Protein AF-A0AAW1PSB0-F1 (afdb_monomer)

Structure (mmCIF, N/CA/C/O backbone):
data_AF-A0AAW1PSB0-F1
#
_entry.id   AF-A0AAW1PSB0-F1
#
loop_
_atom_site.group_PDB
_atom_site.id
_atom_site.type_symbol
_atom_site.label_atom_id
_atom_site.label_alt_id
_atom_site.label_comp_id
_atom_site.label_asym_id
_atom_site.label_entity_id
_atom_site.label_seq_id
_atom_site.pdbx_PDB_ins_code
_atom_site.Cartn_x
_atom_site.Cartn_y
_atom_site.Cartn_z
_atom_site.occupancy
_atom_site.B_iso_or_equiv
_atom_site.auth_seq_id
_atom_site.auth_comp_id
_atom_site.auth_asym_id
_atom_site.auth_atom_id
_atom_site.pdbx_PDB_model_num
ATOM 1 N N . MET A 1 1 ? -11.633 9.761 7.626 1.00 36.78 1 MET A N 1
ATOM 2 C CA . MET A 1 1 ? -11.191 8.821 6.577 1.00 36.78 1 MET A CA 1
ATOM 3 C C . MET A 1 1 ? -10.180 9.591 5.761 1.00 36.78 1 MET A C 1
ATOM 5 O O . MET A 1 1 ? -10.468 10.756 5.514 1.00 36.78 1 MET A O 1
ATOM 9 N N . LEU A 1 2 ? -9.014 9.018 5.450 1.00 40.34 2 LEU A N 1
ATOM 10 C CA . LEU A 1 2 ? -8.140 9.557 4.403 1.00 40.34 2 LEU A CA 1
ATOM 11 C C . LEU A 1 2 ? -9.013 9.600 3.154 1.00 40.34 2 LEU A C 1
ATOM 13 O O . LEU A 1 2 ? -9.332 8.552 2.602 1.00 40.34 2 LEU A O 1
ATOM 17 N N . ARG A 1 3 ? -9.589 10.762 2.869 1.00 34.97 3 ARG A N 1
ATOM 18 C CA . ARG A 1 3 ? -10.409 10.952 1.686 1.00 34.97 3 ARG A CA 1
ATOM 19 C C . ARG A 1 3 ? -9.455 11.470 0.642 1.00 34.97 3 ARG A C 1
ATOM 21 O O . ARG A 1 3 ? -8.682 12.373 0.946 1.00 34.97 3 ARG A O 1
ATOM 28 N N . ALA A 1 4 ? -9.507 10.850 -0.520 1.00 38.78 4 ALA A N 1
ATOM 29 C CA . ALA A 1 4 ? -8.897 11.405 -1.697 1.00 38.78 4 ALA A CA 1
ATOM 30 C C . ALA A 1 4 ? -9.413 12.822 -1.941 1.00 38.78 4 ALA A C 1
ATOM 32 O O . ALA A 1 4 ? -10.556 13.153 -1.586 1.00 38.78 4 ALA A O 1
ATOM 33 N N . ASP A 1 5 ? -8.566 13.648 -2.541 1.00 39.22 5 ASP A N 1
ATOM 34 C CA . ASP A 1 5 ? -9.016 14.908 -3.102 1.00 39.22 5 ASP A CA 1
ATOM 35 C C . ASP A 1 5 ? -10.100 14.674 -4.174 1.00 39.22 5 ASP A C 1
ATOM 37 O O . ASP A 1 5 ? -10.310 13.572 -4.682 1.00 39.22 5 ASP A O 1
ATOM 41 N N . ALA A 1 6 ? -10.835 15.728 -4.52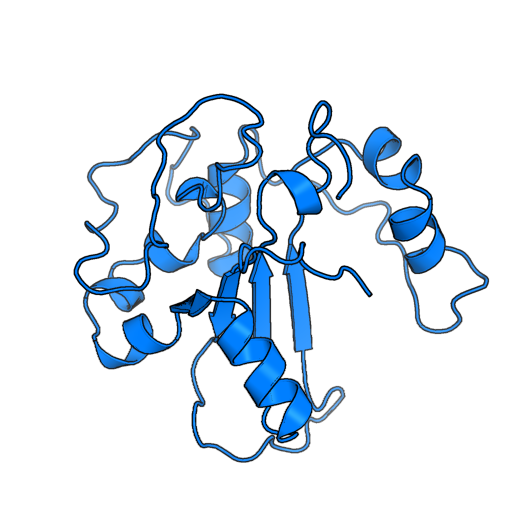5 1.00 35.34 6 ALA A N 1
ATOM 42 C CA . ALA A 1 6 ? -11.924 15.658 -5.502 1.00 35.34 6 ALA A CA 1
ATOM 43 C C . ALA A 1 6 ? -11.468 15.288 -6.935 1.00 35.34 6 ALA A C 1
ATOM 45 O O . ALA A 1 6 ? -12.277 15.356 -7.861 1.00 35.34 6 ALA A O 1
ATOM 46 N N . ASN A 1 7 ? -10.192 14.935 -7.133 1.00 43.06 7 ASN A N 1
ATOM 47 C CA . ASN A 1 7 ? -9.569 14.765 -8.435 1.00 43.06 7 ASN A CA 1
ATOM 48 C C . ASN A 1 7 ? -9.216 13.306 -8.788 1.00 43.06 7 ASN A C 1
ATOM 50 O O . ASN A 1 7 ? -8.719 13.079 -9.895 1.00 43.06 7 ASN A O 1
ATOM 54 N N . GLY A 1 8 ? -9.510 12.299 -7.952 1.00 42.41 8 GLY A N 1
ATOM 55 C CA . GLY A 1 8 ? -9.446 10.904 -8.418 1.00 42.41 8 GLY A CA 1
ATOM 56 C C . GLY A 1 8 ? -8.077 10.221 -8.262 1.00 42.41 8 GLY A C 1
ATOM 57 O O . GLY A 1 8 ? -7.690 9.456 -9.147 1.00 42.41 8 GLY A O 1
ATOM 58 N N . HIS A 1 9 ? -7.250 10.577 -7.275 1.00 50.31 9 HIS A N 1
ATOM 59 C CA . HIS A 1 9 ? -5.787 10.424 -7.386 1.00 50.31 9 HIS A CA 1
ATOM 60 C C . HIS A 1 9 ? -5.114 9.300 -6.576 1.00 50.31 9 HIS A C 1
ATOM 62 O O . HIS A 1 9 ? -3.955 8.972 -6.838 1.00 50.31 9 HIS A O 1
ATOM 68 N N . ALA A 1 10 ? -5.765 8.694 -5.599 1.00 47.84 10 ALA A N 1
ATOM 69 C CA . ALA A 1 10 ? -5.264 7.537 -4.877 1.00 47.84 10 ALA A CA 1
ATOM 70 C C . ALA A 1 10 ? -5.396 6.235 -5.673 1.00 47.84 10 ALA A C 1
ATOM 72 O O . ALA A 1 10 ? -6.192 6.078 -6.600 1.00 47.84 10 ALA A O 1
ATOM 73 N N . LYS A 1 11 ? -4.540 5.280 -5.312 1.00 58.56 11 LYS A N 1
ATOM 74 C CA . LYS A 1 11 ? -4.374 4.022 -6.030 1.00 58.56 11 LYS A CA 1
ATOM 75 C C . LYS A 1 11 ? -4.770 2.884 -5.127 1.00 58.56 11 LYS A C 1
ATOM 77 O O . LYS A 1 11 ? -4.240 2.747 -4.022 1.00 58.56 11 LYS A O 1
ATOM 82 N N . VAL A 1 12 ? -5.633 2.021 -5.632 1.00 56.69 12 VAL A N 1
ATOM 83 C CA . VAL A 1 12 ? -5.985 0.791 -4.940 1.00 56.69 12 VAL A CA 1
ATOM 84 C C . VAL A 1 12 ? -5.428 -0.355 -5.754 1.00 56.69 12 VAL A C 1
ATOM 86 O O . VAL A 1 12 ? -5.678 -0.493 -6.949 1.00 56.69 12 VAL A O 1
ATOM 89 N N . VAL A 1 13 ? -4.621 -1.174 -5.101 1.00 59.78 13 VAL A N 1
ATOM 90 C CA . VAL A 1 13 ? -4.139 -2.418 -5.670 1.00 59.78 13 VAL A CA 1
ATOM 91 C C . VAL A 1 13 ? -4.831 -3.561 -4.957 1.00 59.78 13 VAL A C 1
ATOM 93 O O . VAL A 1 13 ? -4.638 -3.793 -3.761 1.00 59.78 13 VAL A O 1
ATOM 96 N N . PHE A 1 14 ? -5.647 -4.284 -5.712 1.00 60.66 14 PHE A N 1
ATOM 97 C CA . PHE A 1 14 ? -6.305 -5.488 -5.242 1.00 60.66 14 PHE A CA 1
ATOM 98 C C . PHE A 1 14 ? -5.417 -6.716 -5.480 1.00 60.66 14 PHE A C 1
ATOM 100 O O . PHE A 1 14 ? -4.732 -6.851 -6.494 1.00 60.66 14 PHE A O 1
ATOM 107 N N . VAL A 1 15 ? -5.437 -7.638 -4.523 1.00 52.41 15 VAL A N 1
ATOM 108 C CA . VAL A 1 15 ? -4.731 -8.928 -4.567 1.00 52.41 15 VAL A CA 1
ATOM 109 C C . VAL A 1 15 ? -5.819 -10.017 -4.700 1.00 52.41 15 VAL A C 1
ATOM 111 O O . VAL A 1 15 ? -6.910 -9.825 -4.166 1.00 52.41 15 VAL A O 1
ATOM 114 N N . PRO A 1 16 ? -5.612 -11.087 -5.499 1.00 44.06 16 PRO A N 1
ATOM 115 C CA . PRO A 1 16 ? -6.671 -11.769 -6.258 1.00 44.06 16 PRO A CA 1
ATOM 116 C C . PRO A 1 16 ? -7.855 -12.328 -5.456 1.00 44.06 16 PRO A C 1
ATOM 118 O O . PRO A 1 16 ? -7.717 -12.785 -4.325 1.00 44.06 16 PRO A O 1
ATOM 121 N N . GLY A 1 17 ? -9.010 -12.337 -6.133 1.00 48.12 17 GLY A N 1
ATOM 122 C CA . GLY A 1 17 ? -10.323 -12.746 -5.618 1.00 48.12 17 GLY A CA 1
ATOM 123 C C . GLY A 1 17 ? -11.494 -11.907 -6.156 1.00 48.12 17 GLY A C 1
ATOM 124 O O . GLY A 1 17 ? -12.582 -11.966 -5.593 1.00 48.12 17 GLY A O 1
ATOM 125 N N . GLN A 1 18 ? -11.301 -11.090 -7.206 1.00 42.47 18 GLN A N 1
ATOM 126 C CA . GLN A 1 18 ? -12.386 -10.280 -7.779 1.00 42.47 18 GLN A CA 1
ATOM 127 C C . GLN A 1 18 ? -13.564 -11.165 -8.205 1.00 42.47 18 GLN A C 1
ATOM 129 O O . GLN A 1 18 ? -13.418 -12.035 -9.062 1.00 42.47 18 GLN A O 1
ATOM 134 N N . GLY A 1 19 ? -14.729 -10.900 -7.613 1.00 49.09 19 GLY A N 1
ATOM 135 C CA . GLY A 1 19 ? -15.968 -11.644 -7.843 1.00 49.09 19 GLY A CA 1
ATOM 136 C C . GLY A 1 19 ? -16.262 -12.728 -6.803 1.00 49.09 19 GLY A C 1
ATOM 137 O O . GLY A 1 19 ? -17.410 -13.165 -6.706 1.00 49.09 19 GLY A O 1
ATOM 138 N N . ASP A 1 20 ? -15.289 -13.113 -5.975 1.00 53.28 20 ASP A N 1
ATOM 139 C CA . ASP A 1 20 ? -15.563 -13.968 -4.826 1.00 53.28 20 ASP A CA 1
ATOM 140 C C . ASP A 1 20 ? -16.260 -13.130 -3.754 1.00 53.28 20 ASP A C 1
ATOM 142 O O . ASP A 1 20 ? -15.762 -12.086 -3.325 1.00 53.28 20 ASP A O 1
ATOM 146 N N . LYS A 1 21 ? -17.426 -13.591 -3.290 1.00 55.50 21 LYS A N 1
ATOM 147 C CA . LYS A 1 21 ? -18.043 -13.011 -2.094 1.00 55.50 21 LYS A CA 1
ATOM 148 C C . LYS A 1 21 ? -17.011 -13.014 -0.969 1.00 55.50 21 LYS A C 1
ATOM 150 O O . LYS A 1 21 ? -16.342 -14.030 -0.770 1.00 55.50 21 LYS A O 1
ATOM 155 N N . ALA A 1 22 ? -16.917 -11.902 -0.237 1.00 65.31 22 ALA A N 1
ATOM 156 C CA . ALA A 1 22 ? -16.077 -11.819 0.951 1.00 65.31 22 ALA A CA 1
ATOM 157 C C . ALA A 1 22 ? -16.329 -13.051 1.828 1.00 65.31 22 ALA A C 1
ATOM 159 O O . ALA A 1 22 ? -17.460 -13.312 2.247 1.00 65.31 22 ALA A O 1
ATOM 160 N N . ARG A 1 23 ? -15.283 -13.855 2.014 1.00 72.12 23 ARG A N 1
ATOM 161 C CA . ARG A 1 23 ? -15.359 -15.079 2.802 1.00 72.12 23 ARG A CA 1
ATOM 162 C C . ARG A 1 23 ? -15.168 -14.695 4.260 1.00 72.12 23 ARG A C 1
ATOM 164 O O . ARG A 1 23 ? -14.285 -13.898 4.566 1.00 72.12 23 ARG A O 1
ATOM 171 N N . THR A 1 24 ? -15.972 -15.269 5.150 1.00 81.06 24 THR A N 1
ATOM 172 C CA . THR A 1 24 ? -15.789 -15.062 6.588 1.00 81.06 24 THR A CA 1
ATOM 173 C C . THR A 1 24 ? -14.411 -15.571 6.988 1.00 81.06 24 THR A C 1
ATOM 175 O O . THR A 1 24 ? -14.088 -16.746 6.784 1.00 81.06 24 THR A O 1
ATOM 178 N N . GLY A 1 25 ? -13.575 -14.675 7.503 1.00 78.31 25 GLY A N 1
ATOM 179 C CA . GLY A 1 25 ? -12.229 -15.029 7.928 1.00 78.31 25 GLY A CA 1
ATOM 180 C C . GLY A 1 25 ? -12.221 -15.586 9.346 1.00 78.31 25 GLY A C 1
ATOM 181 O O . GLY A 1 25 ? -13.162 -15.415 10.113 1.00 78.31 25 GLY A O 1
ATOM 182 N N . ARG A 1 26 ? -11.123 -16.246 9.732 1.00 84.62 26 ARG A N 1
ATOM 183 C CA . ARG A 1 26 ? -10.972 -16.772 11.102 1.00 84.62 26 ARG A CA 1
ATOM 184 C C . ARG A 1 26 ? -10.905 -15.658 12.155 1.00 84.62 26 ARG A C 1
ATOM 186 O O . ARG A 1 26 ? -11.401 -15.842 13.261 1.00 84.62 26 ARG A O 1
ATOM 193 N N . SER A 1 27 ? -10.261 -14.546 11.801 1.00 85.38 27 SER A N 1
ATOM 194 C CA . SER A 1 27 ? -10.033 -13.399 12.693 1.00 85.38 27 SER A CA 1
ATOM 195 C C . SER A 1 27 ? -10.460 -12.070 12.073 1.00 85.38 27 SER A C 1
ATOM 197 O O . SER A 1 27 ? -10.880 -11.172 12.793 1.00 85.38 27 SER A O 1
ATOM 199 N N . PHE A 1 28 ? -10.351 -11.944 10.747 1.00 84.62 28 PHE A N 1
ATOM 200 C CA . PHE A 1 28 ? -10.733 -10.752 9.996 1.00 84.62 28 PHE A CA 1
ATOM 201 C C . PHE A 1 28 ? -11.421 -11.172 8.706 1.00 84.62 28 PHE A C 1
ATOM 203 O O . PHE A 1 28 ? -10.866 -11.980 7.962 1.00 84.62 28 PHE A O 1
ATOM 210 N N . ASP A 1 29 ? -12.580 -10.589 8.416 1.00 84.50 29 ASP A N 1
ATOM 211 C CA . ASP A 1 29 ? -13.267 -10.795 7.136 1.00 84.50 29 ASP A CA 1
ATOM 212 C C . ASP A 1 29 ? -12.576 -10.055 5.991 1.00 84.50 29 ASP A C 1
ATOM 214 O O . ASP A 1 29 ? -12.670 -10.468 4.839 1.00 84.50 29 ASP A O 1
ATOM 218 N N . ARG A 1 30 ? -11.898 -8.942 6.302 1.00 83.19 30 ARG A N 1
ATOM 219 C CA . ARG A 1 30 ? -11.167 -8.114 5.340 1.00 83.19 30 ARG A CA 1
ATOM 220 C C . ARG A 1 30 ? -9.945 -7.474 5.983 1.00 83.19 30 ARG A C 1
ATOM 222 O O . ARG A 1 30 ? -9.989 -7.078 7.147 1.00 83.19 30 ARG A O 1
ATOM 229 N N . ILE A 1 31 ? -8.881 -7.335 5.202 1.00 86.19 31 ILE A N 1
ATOM 230 C CA . ILE A 1 31 ? -7.662 -6.618 5.565 1.00 86.19 31 ILE A CA 1
ATOM 231 C C . ILE A 1 31 ? -7.457 -5.511 4.537 1.00 86.19 31 ILE A C 1
ATOM 233 O O . ILE A 1 31 ? -7.295 -5.778 3.348 1.00 86.19 31 ILE A O 1
ATOM 237 N N . VAL A 1 32 ? -7.443 -4.266 5.005 1.00 85.75 32 VAL A N 1
ATOM 238 C CA . VAL A 1 32 ? -7.080 -3.112 4.181 1.00 85.75 32 VAL A CA 1
ATOM 239 C C . VAL A 1 32 ? -5.768 -2.562 4.710 1.00 85.75 32 VAL A C 1
ATOM 241 O O . VAL A 1 32 ? -5.684 -2.154 5.868 1.00 85.75 32 VAL A O 1
ATOM 244 N N . VAL A 1 33 ? -4.742 -2.575 3.867 1.00 87.94 33 VAL A N 1
ATOM 245 C CA . VAL A 1 33 ? -3.427 -2.027 4.186 1.00 87.94 33 VAL A CA 1
ATOM 246 C C . VAL A 1 33 ? -3.316 -0.672 3.507 1.00 87.94 33 VAL A C 1
ATOM 248 O O . VAL A 1 33 ? -3.301 -0.586 2.283 1.00 87.94 33 VAL A O 1
ATOM 251 N N . VAL A 1 34 ? -3.260 0.392 4.302 1.00 84.88 34 VAL A N 1
ATOM 252 C CA . VAL A 1 34 ? -3.047 1.754 3.807 1.00 84.88 34 VAL A CA 1
ATOM 253 C C . VAL A 1 34 ? -1.574 2.098 3.966 1.00 84.88 34 VAL A C 1
ATOM 255 O O . VAL A 1 34 ? -1.057 2.098 5.082 1.00 84.88 34 VAL A O 1
ATOM 258 N N . ILE A 1 35 ? -0.898 2.379 2.856 1.00 83.62 35 ILE A N 1
ATOM 259 C CA . ILE A 1 35 ? 0.536 2.646 2.820 1.00 83.62 35 ILE A CA 1
ATOM 260 C C . ILE A 1 35 ? 0.761 4.092 2.424 1.00 83.62 35 ILE A C 1
ATOM 262 O O . ILE A 1 35 ? 0.523 4.4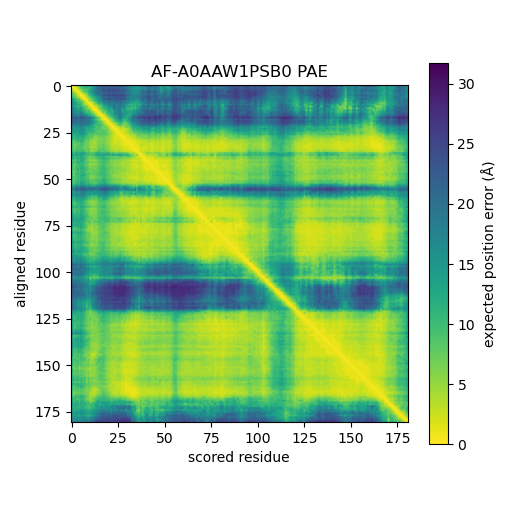78 1.286 1.00 83.62 35 ILE A O 1
ATOM 266 N N . LEU A 1 36 ? 1.229 4.879 3.384 1.00 80.25 36 LEU A N 1
ATOM 267 C CA . LEU A 1 36 ? 1.552 6.287 3.189 1.00 80.25 36 LEU A CA 1
ATOM 268 C C . LEU A 1 36 ? 2.989 6.449 2.669 1.00 80.25 36 LEU A C 1
ATOM 270 O O . LEU A 1 36 ? 3.761 5.483 2.605 1.00 80.25 36 LEU A O 1
ATOM 274 N N . GLU A 1 37 ? 3.353 7.674 2.290 1.00 75.50 37 GLU A N 1
ATOM 275 C CA . GLU A 1 37 ? 4.726 7.989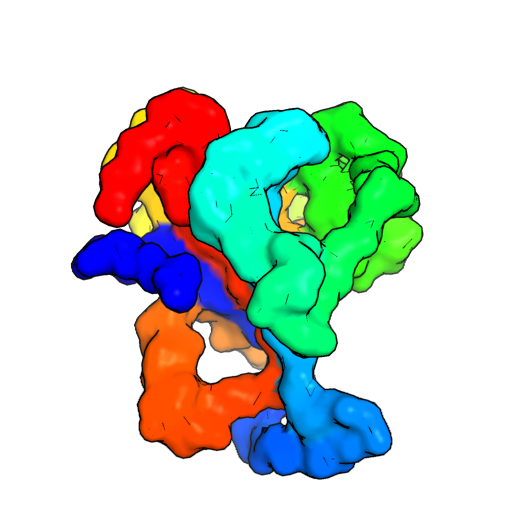 1.904 1.00 75.50 37 GLU A CA 1
ATOM 276 C C . GLU A 1 37 ? 5.675 7.692 3.070 1.00 75.50 37 GLU A C 1
ATOM 278 O O . GLU A 1 37 ? 5.368 7.943 4.239 1.00 75.50 37 GLU A O 1
ATOM 283 N N . ASN A 1 38 ? 6.850 7.161 2.745 1.00 71.81 38 ASN A N 1
ATOM 284 C CA . ASN A 1 38 ? 7.891 6.906 3.729 1.00 71.81 38 ASN A CA 1
ATOM 285 C C . ASN A 1 38 ? 8.363 8.226 4.372 1.00 71.81 38 ASN A C 1
ATOM 287 O O . ASN A 1 38 ? 8.982 9.063 3.712 1.00 71.81 38 ASN A O 1
ATOM 291 N N . THR A 1 39 ? 8.085 8.396 5.663 1.00 78.12 39 THR A N 1
ATOM 292 C CA . THR A 1 39 ? 8.533 9.523 6.488 1.00 78.12 39 THR A CA 1
ATOM 293 C C . THR A 1 39 ? 9.017 9.016 7.846 1.00 78.12 39 THR A C 1
ATOM 295 O O . THR A 1 39 ? 8.749 7.873 8.223 1.00 78.12 39 THR A O 1
ATOM 298 N N . ASN A 1 40 ? 9.759 9.837 8.592 1.00 84.81 40 ASN A N 1
ATOM 299 C CA . ASN A 1 40 ? 10.230 9.431 9.913 1.00 84.81 40 ASN A CA 1
ATOM 300 C C . ASN A 1 40 ? 9.081 9.414 10.940 1.00 84.81 40 ASN A C 1
ATOM 302 O O . ASN A 1 40 ? 8.054 10.077 10.794 1.00 84.81 40 ASN A O 1
ATOM 306 N N . TYR A 1 41 ? 9.280 8.648 12.011 1.00 85.62 41 TYR A N 1
ATOM 307 C CA . TYR A 1 41 ? 8.284 8.437 13.062 1.00 85.62 41 TYR A CA 1
ATOM 308 C C . TYR A 1 41 ? 7.787 9.738 13.714 1.00 85.62 41 TYR A C 1
ATOM 310 O O . TYR A 1 41 ? 6.593 9.874 13.986 1.00 85.62 41 TYR A O 1
ATOM 318 N N . ALA A 1 42 ? 8.692 10.687 13.975 1.00 87.44 42 ALA A N 1
ATOM 319 C CA . ALA A 1 42 ? 8.346 11.937 14.644 1.00 87.44 42 ALA A CA 1
ATOM 320 C C . ALA A 1 42 ? 7.427 12.795 13.764 1.00 87.44 42 ALA A C 1
ATOM 322 O O . ALA A 1 42 ? 6.406 13.284 14.248 1.00 87.44 42 ALA A O 1
ATOM 323 N N . ASP A 1 43 ? 7.732 12.889 12.470 1.00 85.12 43 ASP A N 1
ATOM 324 C CA . ASP A 1 43 ? 6.918 13.618 11.496 1.00 85.12 43 ASP A CA 1
ATOM 325 C C . ASP A 1 43 ? 5.547 12.957 11.304 1.00 85.12 43 ASP A C 1
ATOM 327 O O . ASP A 1 43 ? 4.521 13.640 11.302 1.00 85.12 43 ASP A O 1
ATOM 331 N N . ALA A 1 44 ? 5.495 11.621 11.229 1.00 82.38 44 ALA A N 1
ATOM 332 C CA . ALA A 1 44 ? 4.232 10.890 11.131 1.00 82.38 44 ALA A CA 1
ATOM 333 C C . ALA A 1 44 ? 3.317 11.150 12.343 1.00 82.38 44 ALA A C 1
ATOM 335 O O . ALA A 1 44 ? 2.120 11.394 12.182 1.00 82.38 44 ALA A O 1
ATOM 336 N N . LEU A 1 45 ? 3.865 11.144 13.564 1.00 84.38 45 LEU A N 1
ATOM 337 C CA . LEU A 1 45 ? 3.092 11.418 14.782 1.00 84.38 45 LEU A CA 1
ATOM 338 C C . LEU A 1 45 ? 2.785 12.900 15.015 1.00 84.38 45 LEU A C 1
ATOM 340 O O . LEU A 1 45 ? 1.893 13.210 15.814 1.00 84.38 45 LEU A O 1
ATOM 344 N N . ALA A 1 46 ? 3.477 13.814 14.336 1.00 85.19 46 ALA A N 1
ATOM 345 C CA . ALA A 1 46 ? 3.108 15.223 14.330 1.00 85.19 46 ALA A CA 1
ATOM 346 C C . ALA A 1 46 ? 1.798 15.462 13.556 1.00 85.19 46 ALA A C 1
ATOM 348 O O . ALA A 1 46 ? 1.080 16.418 13.855 1.00 85.19 46 ALA A O 1
ATOM 349 N N . HIS A 1 47 ? 1.436 14.577 12.617 1.00 81.19 47 HIS A N 1
ATOM 350 C CA . HIS A 1 47 ? 0.202 14.695 11.846 1.00 81.19 47 HIS A CA 1
ATOM 351 C C . HIS A 1 47 ? -1.041 14.404 12.717 1.00 81.19 47 HIS A C 1
ATOM 353 O O . HIS A 1 47 ? -1.213 13.267 13.175 1.00 81.19 47 HIS A O 1
ATOM 359 N N . PRO A 1 48 ? -1.976 15.363 12.909 1.00 81.31 48 PRO A N 1
ATOM 360 C CA . PRO A 1 48 ? -3.098 15.204 13.842 1.00 81.31 48 PRO A CA 1
ATOM 361 C C . PRO A 1 48 ? -3.975 13.983 13.551 1.00 81.31 48 PRO A C 1
ATOM 363 O O . PRO A 1 48 ? -4.359 13.253 14.466 1.00 81.31 48 PRO A O 1
ATOM 366 N N . TYR A 1 49 ? -4.247 13.723 12.268 1.00 80.06 49 TYR A N 1
ATOM 367 C CA . TYR A 1 49 ? -5.031 12.560 11.858 1.00 80.06 49 TYR A CA 1
ATOM 368 C C . TYR A 1 49 ? -4.321 11.231 12.163 1.00 80.06 49 TYR A C 1
ATOM 370 O O . TYR A 1 49 ? -4.922 10.375 12.808 1.00 80.06 49 TYR A O 1
ATOM 378 N N . LEU A 1 50 ? -3.046 11.057 11.787 1.00 80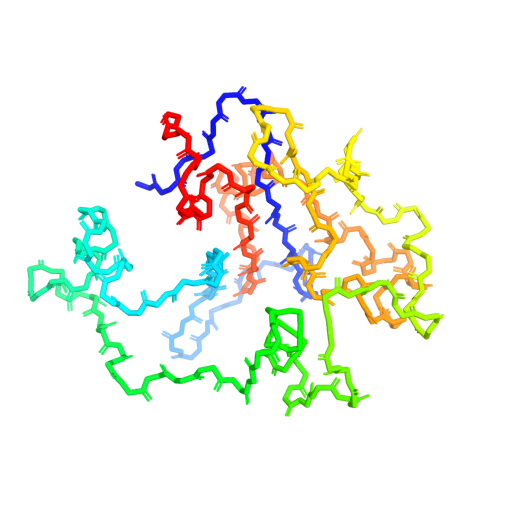.88 50 LEU A N 1
ATOM 379 C CA . LEU A 1 50 ? -2.308 9.815 12.056 1.00 80.88 50 LEU A CA 1
ATOM 380 C C . LEU A 1 50 ? -2.143 9.591 13.557 1.00 80.88 50 LEU A C 1
ATOM 382 O O . LEU A 1 50 ? -2.382 8.490 14.049 1.00 80.88 50 LEU A O 1
ATOM 386 N N . LYS A 1 51 ? -1.865 10.661 14.310 1.00 82.69 51 LYS A N 1
ATOM 387 C CA . LYS A 1 51 ? -1.866 10.618 15.770 1.00 82.69 51 LYS A CA 1
ATOM 388 C C . LYS A 1 51 ? -3.200 10.098 16.305 1.00 82.69 51 LYS A C 1
ATOM 390 O O . LYS A 1 51 ? -3.186 9.174 17.110 1.00 82.69 51 LYS A O 1
ATOM 395 N N . SER A 1 52 ? -4.339 10.594 15.810 1.00 81.56 52 SER A N 1
ATOM 396 C CA . SER A 1 52 ? -5.677 10.143 16.240 1.00 81.56 52 SER A CA 1
ATOM 397 C C . SER A 1 52 ? -5.955 8.652 15.992 1.00 81.56 52 SER A C 1
ATOM 399 O O . SER A 1 52 ? -6.701 8.037 16.750 1.00 81.56 52 SER A O 1
ATOM 401 N N . LEU A 1 53 ? -5.323 8.038 14.983 1.00 79.94 53 LEU A N 1
ATOM 402 C CA . LEU A 1 53 ? -5.439 6.595 14.733 1.00 79.94 53 LEU A CA 1
ATOM 403 C C . LEU A 1 53 ? -4.694 5.757 15.781 1.00 79.94 53 LEU A C 1
ATOM 405 O O . LEU A 1 53 ? -5.004 4.582 15.969 1.00 79.94 53 LEU A O 1
ATOM 409 N N . THR A 1 54 ? -3.712 6.362 16.449 1.00 74.44 54 THR A N 1
ATOM 410 C CA . THR A 1 54 ? -2.759 5.683 17.336 1.00 74.44 54 THR A CA 1
ATOM 411 C C . THR A 1 54 ? -2.980 5.994 18.815 1.00 74.44 54 THR A C 1
ATOM 413 O O . THR A 1 54 ? -2.381 5.335 19.666 1.00 74.44 54 THR A O 1
ATOM 416 N N . THR A 1 55 ? -3.812 6.989 19.150 1.00 66.94 55 THR A N 1
ATOM 417 C CA . THR A 1 55 ? -4.031 7.365 20.549 1.00 66.94 55 THR A CA 1
ATOM 418 C C . THR A 1 55 ? -4.813 6.294 21.306 1.00 66.94 55 THR A C 1
ATOM 420 O O . THR A 1 55 ? -5.664 5.599 20.755 1.00 66.94 55 THR A O 1
ATOM 423 N N . LEU A 1 56 ? -4.577 6.228 22.621 1.00 52.34 56 LEU A N 1
ATOM 424 C CA . LEU A 1 56 ? -5.294 5.367 23.576 1.00 52.34 56 LEU A CA 1
ATOM 425 C C . LEU A 1 56 ? -6.826 5.551 23.553 1.00 52.34 56 LEU A C 1
ATOM 427 O O . LEU A 1 56 ? -7.553 4.720 24.086 1.00 52.34 56 LEU A O 1
ATOM 431 N N . GLN A 1 57 ? -7.317 6.636 22.948 1.00 53.28 57 GLN A N 1
ATOM 432 C CA . GLN A 1 57 ? -8.741 6.931 22.780 1.00 53.28 57 GLN A CA 1
ATOM 433 C C . GLN A 1 57 ? -9.371 6.178 21.602 1.00 53.28 57 GLN A C 1
ATOM 435 O O . GLN A 1 57 ? -10.594 6.128 21.512 1.00 53.28 57 GLN A O 1
ATOM 440 N N . ASN A 1 58 ? -8.570 5.577 20.717 1.00 67.25 58 ASN A N 1
ATOM 441 C CA . ASN A 1 58 ? -9.052 4.615 19.740 1.00 67.25 58 ASN A CA 1
ATOM 442 C C . ASN A 1 58 ? -8.919 3.200 20.340 1.00 67.25 58 ASN A C 1
ATOM 444 O O . ASN A 1 58 ? -7.840 2.608 20.265 1.00 67.25 58 ASN A O 1
ATOM 448 N N . PRO A 1 59 ? -9.990 2.615 20.918 1.00 67.19 59 PRO A N 1
ATOM 449 C CA . PRO A 1 59 ? -9.912 1.314 21.593 1.00 67.19 59 PRO A CA 1
ATOM 450 C C . PRO A 1 59 ? -9.472 0.179 20.653 1.00 67.19 59 PRO A C 1
ATOM 452 O O . PRO A 1 59 ? -8.944 -0.842 21.105 1.00 67.19 59 PRO A O 1
ATOM 455 N N . THR A 1 60 ? -9.628 0.379 19.342 1.00 76.81 60 THR A N 1
ATOM 456 C CA . THR A 1 60 ? -9.248 -0.565 18.284 1.00 76.81 60 THR A CA 1
ATOM 457 C C . THR A 1 60 ? -7.892 -0.270 17.635 1.00 76.81 60 THR A C 1
ATOM 459 O O . THR A 1 60 ? -7.347 -1.135 16.957 1.00 76.81 60 THR A O 1
ATOM 462 N N . GLY A 1 61 ? -7.319 0.916 17.856 1.00 80.94 61 GLY A N 1
ATOM 463 C CA . GLY A 1 61 ? -6.044 1.333 17.271 1.00 80.94 61 GLY A CA 1
ATOM 464 C C . GLY A 1 61 ? -4.848 0.839 18.080 1.00 80.94 61 GLY A C 1
ATOM 465 O O . GLY A 1 61 ? -4.896 0.779 19.310 1.00 80.94 61 GLY A O 1
ATOM 466 N N . ARG A 1 62 ? -3.756 0.467 17.409 1.00 84.62 62 ARG A N 1
ATOM 467 C CA . ARG A 1 62 ? -2.485 0.099 18.051 1.00 84.62 62 ARG A CA 1
ATOM 468 C C . ARG A 1 62 ? -1.323 0.728 17.295 1.00 84.62 62 ARG A C 1
ATOM 470 O O . ARG A 1 62 ? -1.266 0.644 16.072 1.00 84.62 62 ARG A O 1
ATOM 477 N N . LEU A 1 63 ? -0.395 1.331 18.035 1.00 86.38 63 LEU A N 1
ATOM 478 C CA . LEU A 1 63 ? 0.851 1.866 17.495 1.00 86.38 63 LEU A CA 1
ATOM 479 C C . LEU A 1 63 ? 1.949 0.806 17.564 1.00 86.38 63 LEU A C 1
ATOM 481 O O . LEU A 1 63 ? 2.253 0.294 18.639 1.00 86.38 63 LEU A O 1
ATOM 485 N N . LEU A 1 64 ? 2.581 0.523 16.428 1.00 88.75 64 LEU A N 1
ATOM 486 C CA . LEU A 1 64 ? 3.766 -0.328 16.359 1.00 88.75 64 LEU A CA 1
ATOM 487 C C . LEU A 1 64 ? 5.024 0.546 16.457 1.00 88.75 64 LEU A C 1
ATOM 489 O O . LEU A 1 64 ? 5.646 0.872 15.454 1.00 88.75 64 LEU A O 1
ATOM 493 N N . SER A 1 65 ? 5.402 0.946 17.673 1.00 88.31 65 SER A N 1
ATOM 494 C CA . SER A 1 65 ? 6.528 1.872 17.906 1.00 88.31 65 SER A CA 1
ATOM 495 C C . SER A 1 65 ? 7.917 1.275 17.639 1.00 88.31 65 SER A C 1
ATOM 497 O O . SER A 1 65 ? 8.910 1.988 17.724 1.00 88.31 65 SER A O 1
ATOM 499 N N . ASN A 1 66 ? 7.997 -0.024 17.339 1.00 90.50 66 ASN A N 1
ATOM 500 C CA . ASN A 1 66 ? 9.229 -0.734 16.985 1.00 90.50 66 ASN A CA 1
ATOM 501 C C . ASN A 1 66 ? 9.146 -1.343 15.570 1.00 90.50 66 ASN A C 1
ATOM 503 O O . ASN A 1 66 ? 9.653 -2.436 15.326 1.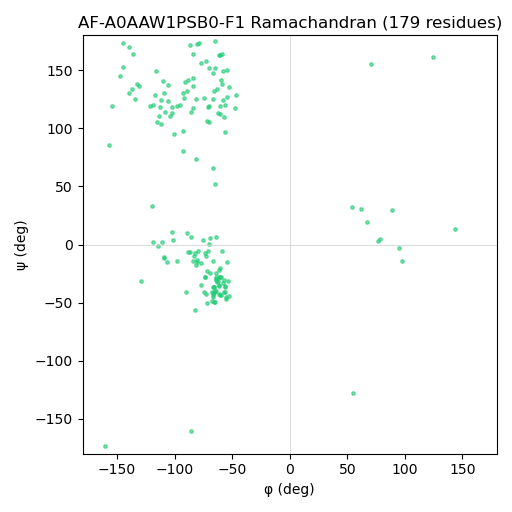00 90.50 66 ASN A O 1
ATOM 507 N N . TYR A 1 67 ? 8.430 -0.673 14.663 1.00 88.12 67 TYR A N 1
ATOM 508 C CA . TYR A 1 67 ? 8.350 -1.033 13.249 1.00 88.12 67 TYR A CA 1
ATOM 509 C C . TYR A 1 67 ? 9.379 -0.221 12.456 1.00 88.12 67 TYR A C 1
ATOM 511 O O . TYR A 1 67 ? 9.331 1.009 12.463 1.00 88.12 67 TYR A O 1
ATOM 519 N N . HIS A 1 68 ? 10.311 -0.906 11.791 1.00 89.81 68 HIS A N 1
ATOM 520 C CA . HIS A 1 68 ? 11.458 -0.291 11.117 1.00 89.81 68 HIS A CA 1
ATOM 521 C C . HIS A 1 68 ? 11.406 -0.513 9.608 1.00 89.81 68 HIS A C 1
ATOM 523 O O . HIS A 1 68 ? 10.919 -1.542 9.138 1.00 89.81 68 HIS A O 1
ATOM 529 N N . ALA A 1 69 ? 11.946 0.446 8.857 1.00 89.38 69 ALA A N 1
ATOM 530 C CA . ALA A 1 69 ? 12.219 0.268 7.437 1.00 89.38 69 ALA A CA 1
ATOM 531 C C . ALA A 1 69 ? 13.296 -0.812 7.228 1.00 89.38 69 ALA A C 1
ATOM 533 O O . ALA A 1 69 ? 14.169 -1.007 8.073 1.00 89.38 69 ALA A O 1
ATOM 534 N N . VAL A 1 70 ? 13.247 -1.489 6.082 1.00 93.00 70 VAL A N 1
ATOM 535 C CA . VAL A 1 70 ? 14.249 -2.481 5.670 1.00 93.00 70 VAL A CA 1
ATOM 536 C C . VAL A 1 70 ? 15.537 -1.788 5.226 1.00 93.00 70 VAL A C 1
ATOM 538 O O . VAL A 1 70 ? 16.628 -2.251 5.542 1.00 93.00 70 VAL A O 1
ATOM 541 N N . THR A 1 71 ? 15.425 -0.678 4.492 1.00 91.12 71 THR A N 1
ATOM 542 C CA . THR A 1 71 ? 16.573 0.100 4.001 1.00 91.12 71 THR A CA 1
ATOM 543 C C . THR A 1 71 ? 16.158 1.529 3.616 1.00 91.12 71 THR A C 1
ATOM 545 O O . THR A 1 71 ? 15.025 1.949 3.853 1.00 91.12 71 THR A O 1
ATOM 548 N N . HIS A 1 72 ? 17.070 2.294 3.024 1.00 86.38 72 HIS A N 1
ATOM 549 C CA . HIS A 1 72 ? 16.812 3.574 2.375 1.00 86.38 72 HIS A CA 1
ATOM 550 C C . HIS A 1 72 ? 17.468 3.565 0.982 1.00 86.38 72 HIS A C 1
ATOM 552 O O . HIS A 1 72 ? 18.611 3.111 0.892 1.00 86.38 72 HIS A O 1
ATOM 558 N N . PRO A 1 73 ? 16.805 4.045 -0.094 1.00 86.81 73 PRO A N 1
ATOM 559 C CA . PRO A 1 73 ? 15.587 4.871 -0.158 1.00 86.81 73 PRO A CA 1
ATOM 560 C C . PRO A 1 73 ? 14.263 4.073 -0.116 1.00 86.81 73 PRO A C 1
ATOM 562 O O . PRO A 1 73 ? 14.219 2.966 0.415 1.00 86.81 73 PRO A O 1
ATOM 565 N N . SER A 1 74 ? 13.144 4.661 -0.552 1.00 84.38 74 SER A N 1
ATOM 566 C CA . SER A 1 74 ? 11.780 4.162 -0.301 1.00 84.38 74 SER A CA 1
ATOM 567 C C . SER A 1 74 ? 11.407 2.907 -1.093 1.00 84.38 74 SER A C 1
ATOM 569 O O . SER A 1 74 ? 10.796 2.000 -0.532 1.00 84.38 74 SER A O 1
ATOM 571 N N . GLN A 1 75 ? 11.763 2.829 -2.376 1.00 83.44 75 GLN A N 1
ATOM 572 C CA . GLN A 1 75 ? 11.329 1.760 -3.282 1.00 83.44 75 GLN A CA 1
ATOM 573 C C . GLN A 1 75 ? 11.659 0.336 -2.788 1.00 83.44 75 GLN A C 1
ATOM 575 O O . GLN A 1 75 ? 10.752 -0.503 -2.807 1.00 83.44 75 GLN A O 1
ATOM 580 N N . PRO A 1 76 ? 12.872 0.036 -2.282 1.00 89.88 76 PRO A N 1
ATOM 581 C CA . PRO A 1 76 ? 13.173 -1.280 -1.718 1.00 89.88 76 PRO A CA 1
ATOM 582 C C . PRO A 1 76 ? 12.245 -1.684 -0.562 1.00 89.88 76 PRO A C 1
ATOM 584 O O . PRO A 1 76 ? 11.910 -2.859 -0.426 1.00 89.88 76 PRO A O 1
ATOM 587 N N . ASN A 1 77 ? 11.784 -0.725 0.253 1.00 90.69 77 ASN A N 1
ATOM 588 C CA . ASN A 1 77 ? 10.875 -1.010 1.369 1.00 90.69 77 ASN A CA 1
ATOM 589 C C . ASN A 1 77 ? 9.496 -1.459 0.882 1.00 90.69 77 ASN A C 1
ATOM 591 O O . ASN A 1 77 ? 8.923 -2.387 1.450 1.00 90.69 77 ASN A O 1
ATOM 595 N N . TYR A 1 78 ? 8.965 -0.835 -0.175 1.00 87.62 78 TYR A N 1
ATOM 596 C CA . TYR A 1 78 ? 7.676 -1.232 -0.745 1.00 87.62 78 TYR A CA 1
ATOM 597 C C . TYR A 1 78 ? 7.732 -2.637 -1.356 1.00 87.62 78 TYR A C 1
ATOM 599 O O . TYR A 1 78 ? 6.781 -3.404 -1.225 1.00 87.62 78 TYR A O 1
ATOM 607 N N . ILE A 1 79 ? 8.852 -3.002 -1.983 1.00 88.25 79 ILE A N 1
ATOM 608 C CA . ILE A 1 79 ? 9.052 -4.344 -2.548 1.00 88.25 79 ILE A CA 1
ATOM 609 C C . ILE A 1 79 ? 9.146 -5.381 -1.430 1.00 88.25 79 ILE A C 1
ATOM 611 O O . ILE A 1 79 ? 8.409 -6.370 -1.451 1.00 88.25 79 ILE A O 1
ATOM 615 N N . ALA A 1 80 ? 9.973 -5.115 -0.415 1.00 92.00 80 ALA A N 1
ATOM 616 C CA . ALA A 1 80 ? 10.136 -6.004 0.729 1.00 92.00 80 ALA A CA 1
ATOM 617 C C . ALA A 1 80 ? 8.835 -6.182 1.529 1.00 92.00 80 ALA A C 1
ATOM 619 O O . ALA A 1 80 ? 8.581 -7.266 2.044 1.00 92.00 80 ALA A O 1
ATOM 620 N N . GLN A 1 81 ? 7.965 -5.167 1.582 1.00 90.00 81 GLN A N 1
ATOM 621 C CA . GLN A 1 81 ? 6.649 -5.280 2.217 1.00 90.00 81 GLN A CA 1
ATOM 622 C C . GLN A 1 81 ? 5.749 -6.332 1.547 1.00 90.00 81 GLN A C 1
ATOM 624 O O . GLN A 1 81 ? 4.972 -6.991 2.234 1.00 90.00 81 GLN A O 1
ATOM 629 N N . ILE A 1 82 ? 5.834 -6.487 0.222 1.00 87.75 82 ILE A N 1
ATOM 630 C CA . ILE A 1 82 ? 5.004 -7.443 -0.526 1.00 87.75 82 ILE A CA 1
ATOM 631 C C . ILE A 1 82 ? 5.672 -8.814 -0.628 1.00 87.75 82 ILE A C 1
ATOM 633 O O . ILE A 1 82 ? 4.994 -9.834 -0.516 1.00 87.75 82 ILE A O 1
ATOM 637 N N . ALA A 1 83 ? 6.984 -8.849 -0.860 1.00 89.12 83 ALA A N 1
ATOM 638 C CA . ALA A 1 83 ? 7.697 -10.074 -1.216 1.00 89.12 83 ALA A CA 1
ATOM 639 C C . ALA A 1 83 ? 8.617 -10.632 -0.122 1.00 89.12 83 ALA A C 1
ATOM 641 O O . ALA A 1 83 ? 9.100 -11.752 -0.260 1.00 89.12 83 ALA A O 1
ATOM 642 N N . GLY A 1 84 ? 8.870 -9.876 0.948 1.00 92.88 84 GLY A N 1
ATOM 643 C CA . GLY A 1 84 ? 9.792 -10.263 2.018 1.00 92.88 84 GLY A CA 1
ATOM 644 C C . GLY A 1 84 ? 11.282 -10.118 1.679 1.00 92.88 84 GLY A C 1
ATOM 645 O O . GLY A 1 84 ? 12.112 -10.459 2.514 1.00 92.88 84 GLY A O 1
ATOM 646 N N . ASP A 1 85 ? 11.627 -9.603 0.494 1.00 92.44 85 ASP A N 1
ATOM 647 C CA . ASP A 1 85 ? 12.999 -9.396 0.008 1.00 92.44 85 ASP A CA 1
ATOM 648 C C . ASP A 1 85 ? 13.059 -8.106 -0.836 1.00 92.44 85 ASP A C 1
ATOM 650 O O . ASP A 1 85 ? 12.053 -7.698 -1.422 1.00 92.44 85 ASP A O 1
ATOM 654 N N . THR A 1 86 ? 14.218 -7.450 -0.901 1.00 92.06 86 THR A N 1
ATOM 655 C CA . THR A 1 86 ? 14.458 -6.320 -1.812 1.00 92.06 86 THR A CA 1
ATOM 656 C C . THR A 1 86 ? 14.874 -6.773 -3.210 1.00 92.06 86 THR A C 1
ATOM 658 O O . THR A 1 86 ? 14.873 -5.957 -4.125 1.00 92.06 86 THR A O 1
ATOM 661 N N . PHE A 1 87 ? 15.259 -8.040 -3.391 1.00 90.62 87 PHE A N 1
ATOM 662 C CA . PHE A 1 87 ? 15.826 -8.594 -4.625 1.00 90.62 87 PHE A CA 1
ATOM 663 C C . PHE A 1 87 ? 17.044 -7.813 -5.142 1.00 90.62 87 PHE A C 1
ATOM 665 O O . PHE A 1 87 ? 17.261 -7.699 -6.346 1.00 90.62 87 PHE A O 1
ATOM 672 N N . GLY A 1 88 ? 17.834 -7.240 -4.229 1.00 89.94 88 GLY A N 1
ATOM 673 C CA . GLY A 1 88 ? 19.018 -6.443 -4.570 1.00 89.94 88 GLY A CA 1
ATOM 674 C C . GLY A 1 88 ? 18.717 -5.013 -5.029 1.00 89.94 88 GLY A C 1
ATOM 675 O O . GLY A 1 88 ? 19.636 -4.281 -5.390 1.00 89.94 88 GLY A O 1
ATOM 676 N N . VAL A 1 89 ? 17.454 -4.584 -4.987 1.00 88.19 89 VAL A N 1
ATOM 677 C CA . VAL A 1 89 ? 17.044 -3.216 -5.315 1.00 88.19 89 VAL A CA 1
ATOM 678 C C . VAL A 1 89 ? 17.532 -2.283 -4.211 1.00 88.19 89 VAL A C 1
ATOM 680 O O . VAL A 1 89 ? 17.160 -2.441 -3.047 1.00 88.19 89 VAL A O 1
ATOM 683 N N . GLY A 1 90 ? 18.374 -1.317 -4.580 1.00 89.62 90 GLY A N 1
ATOM 684 C CA . GLY A 1 90 ? 19.031 -0.396 -3.645 1.00 89.62 90 GLY A CA 1
ATOM 685 C C . GLY A 1 90 ? 18.694 1.080 -3.849 1.00 89.62 90 GLY A C 1
ATOM 686 O O . GLY A 1 90 ? 19.236 1.917 -3.133 1.00 89.62 90 GLY A O 1
ATOM 687 N N . ASP A 1 91 ? 17.827 1.418 -4.806 1.00 85.88 91 ASP A N 1
ATOM 688 C CA . ASP A 1 91 ? 17.506 2.802 -5.156 1.00 85.88 91 ASP A CA 1
ATOM 689 C C . ASP A 1 91 ? 16.028 3.003 -5.565 1.00 85.88 91 ASP A C 1
ATOM 691 O O . ASP A 1 91 ? 15.241 2.056 -5.634 1.00 85.88 91 ASP A O 1
ATOM 695 N N . ASP A 1 92 ? 15.643 4.269 -5.771 1.00 81.38 92 ASP A N 1
ATOM 696 C CA . ASP A 1 92 ? 14.295 4.722 -6.170 1.00 81.38 92 ASP A CA 1
ATOM 697 C C . ASP A 1 92 ? 14.103 4.784 -7.702 1.00 81.38 92 ASP A C 1
ATOM 699 O O . ASP A 1 92 ? 13.131 5.364 -8.198 1.00 81.38 92 ASP A O 1
ATOM 703 N N . GLY A 1 93 ? 15.057 4.247 -8.460 1.00 73.75 93 GLY A N 1
ATOM 704 C CA . GLY A 1 93 ? 15.115 4.302 -9.908 1.00 73.75 93 GLY A CA 1
ATOM 705 C C . GLY A 1 93 ? 14.224 3.277 -10.601 1.00 73.75 93 GLY A C 1
ATOM 706 O O . GLY A 1 93 ? 13.621 2.378 -10.010 1.00 73.75 93 GLY A O 1
ATOM 707 N N . ASN A 1 94 ? 14.145 3.409 -11.922 1.00 70.31 94 ASN A N 1
ATOM 708 C CA . ASN A 1 94 ? 13.569 2.371 -12.764 1.00 70.31 94 ASN A CA 1
ATOM 709 C C . ASN A 1 94 ? 14.650 1.329 -13.057 1.00 70.31 94 ASN A C 1
ATOM 711 O O . ASN A 1 94 ? 15.646 1.642 -13.703 1.00 70.31 94 ASN A O 1
ATOM 715 N N . HIS A 1 95 ? 14.439 0.095 -12.610 1.00 70.44 95 HIS A N 1
ATOM 716 C CA . HIS A 1 95 ? 15.336 -1.020 -12.900 1.00 70.44 95 HIS A CA 1
ATOM 717 C C . HIS A 1 95 ? 14.874 -1.734 -14.172 1.00 70.44 95 HIS A C 1
ATOM 719 O O . HIS A 1 95 ? 13.673 -1.910 -14.376 1.00 70.44 95 HIS A O 1
ATOM 725 N N . ALA A 1 96 ? 15.820 -2.138 -15.025 1.00 61.62 96 ALA A N 1
ATOM 726 C CA . ALA A 1 96 ? 15.536 -2.797 -16.304 1.00 61.62 96 ALA A CA 1
ATOM 727 C C . ALA A 1 96 ? 14.798 -4.138 -16.141 1.00 61.62 96 ALA A C 1
ATOM 729 O O . ALA A 1 96 ? 14.018 -4.520 -17.010 1.00 61.62 96 ALA A O 1
ATOM 730 N N . ASP A 1 97 ? 14.999 -4.808 -15.003 1.00 60.69 97 ASP A N 1
ATOM 731 C CA . ASP A 1 97 ? 14.311 -6.053 -14.647 1.00 60.69 97 ASP A CA 1
ATOM 732 C C . ASP A 1 97 ? 12.846 -5.833 -14.264 1.00 60.69 97 ASP A C 1
ATOM 734 O O . ASP A 1 97 ? 12.072 -6.788 -14.144 1.00 60.69 97 ASP A O 1
ATOM 738 N N . TYR A 1 98 ? 12.432 -4.575 -14.091 1.00 66.25 98 TYR A N 1
ATOM 739 C CA . TYR A 1 98 ? 11.033 -4.282 -13.903 1.00 66.25 98 TYR A CA 1
ATOM 740 C C . TYR A 1 98 ? 10.301 -4.241 -15.236 1.00 66.25 98 TYR A C 1
ATOM 742 O O . TYR A 1 98 ? 10.644 -3.456 -16.123 1.00 66.25 98 TYR A O 1
ATOM 750 N N . PRO A 1 99 ? 9.234 -5.036 -15.367 1.00 59.75 99 PRO A N 1
ATOM 751 C CA . PRO A 1 99 ? 8.436 -5.064 -16.576 1.00 59.75 99 PRO A CA 1
ATOM 752 C C . PRO A 1 99 ? 7.877 -3.668 -16.868 1.00 59.75 99 PRO A C 1
ATOM 754 O O . PRO A 1 99 ? 7.376 -2.978 -15.974 1.00 59.75 99 PRO A O 1
ATOM 757 N N . THR A 1 100 ? 7.897 -3.272 -18.142 1.00 59.72 100 THR A N 1
ATOM 758 C CA . THR A 1 100 ? 7.057 -2.166 -18.601 1.00 59.72 100 THR A CA 1
ATOM 759 C C . THR A 1 100 ? 5.611 -2.547 -18.280 1.00 59.72 100 THR A C 1
ATOM 761 O O . THR A 1 100 ? 5.176 -3.621 -18.698 1.00 59.72 100 THR A O 1
ATOM 764 N N . PRO A 1 101 ? 4.843 -1.736 -17.530 1.00 57.88 101 PRO A N 1
ATOM 765 C CA . PRO A 1 101 ? 3.562 -2.211 -17.000 1.00 57.88 101 PRO A CA 1
ATOM 766 C C . PRO A 1 101 ? 2.463 -2.428 -18.054 1.00 57.88 101 PRO A C 1
ATOM 768 O O . PRO A 1 101 ? 1.342 -2.764 -17.694 1.00 57.88 101 PRO A O 1
ATOM 771 N N . GLY A 1 102 ? 2.771 -2.283 -19.349 1.00 61.34 102 GLY A N 1
ATOM 772 C CA . GLY A 1 102 ? 1.869 -2.603 -20.451 1.00 61.34 102 GLY A CA 1
ATOM 773 C C . GLY A 1 102 ? 0.530 -1.878 -20.328 1.00 61.34 102 GLY A C 1
ATOM 774 O O . GLY A 1 102 ? 0.494 -0.664 -20.151 1.00 61.34 102 GLY A O 1
ATOM 775 N N . ALA A 1 103 ? -0.563 -2.640 -20.410 1.00 63.19 103 ALA A N 1
ATOM 776 C CA . ALA A 1 103 ? -1.933 -2.148 -20.250 1.00 63.19 103 ALA A CA 1
ATOM 777 C C . ALA A 1 103 ? -2.409 -2.093 -18.786 1.00 63.19 103 ALA A C 1
ATOM 779 O O . ALA A 1 103 ? -3.592 -1.853 -18.541 1.00 63.19 103 ALA A O 1
ATOM 780 N N . CYS A 1 104 ? -1.537 -2.358 -17.810 1.00 70.44 104 CYS A N 1
ATOM 781 C CA . CYS A 1 104 ? -1.919 -2.220 -16.411 1.00 70.44 104 CYS A CA 1
ATOM 782 C C . CYS A 1 104 ? -2.166 -0.766 -16.088 1.00 70.44 104 CYS A C 1
ATOM 784 O O . CYS A 1 104 ? -1.525 0.116 -16.656 1.00 70.44 104 CYS A O 1
ATOM 786 N N . PHE A 1 105 ? -3.102 -0.517 -15.175 1.00 59.50 105 PHE A N 1
ATOM 787 C CA . PHE A 1 105 ? -3.395 0.838 -14.755 1.00 59.50 105 PHE A CA 1
ATOM 788 C C . PHE A 1 105 ? -2.118 1.498 -14.218 1.00 59.50 105 PHE A C 1
ATOM 790 O O . PHE A 1 105 ? -1.586 1.129 -13.169 1.00 59.50 105 PHE A O 1
ATOM 797 N N . LEU A 1 106 ? -1.615 2.462 -14.984 1.00 59.12 106 LEU A N 1
ATOM 798 C CA . LEU A 1 106 ? -0.431 3.263 -14.680 1.00 59.12 106 LEU A CA 1
ATOM 799 C C . LEU A 1 106 ? -0.795 4.658 -14.156 1.00 59.12 106 LEU A C 1
ATOM 801 O O . LEU A 1 106 ? 0.096 5.472 -13.929 1.00 59.12 106 LEU A O 1
ATOM 805 N N . GLY A 1 107 ? -2.091 4.935 -13.975 1.00 51.44 107 GLY A N 1
ATOM 806 C CA . GLY A 1 107 ? -2.611 6.292 -13.848 1.00 51.44 107 GLY A CA 1
ATOM 807 C C . GLY A 1 107 ? -2.542 7.054 -15.176 1.00 51.44 107 GLY A C 1
ATOM 808 O O . GLY A 1 107 ? -1.723 6.768 -16.048 1.00 51.44 107 GLY A O 1
ATOM 809 N N . SER A 1 108 ? -3.399 8.057 -15.339 1.00 38.97 108 SER A N 1
ATOM 810 C CA . SER A 1 108 ? -3.409 8.972 -16.493 1.00 38.97 108 SER A CA 1
ATOM 811 C C . SER A 1 108 ? -2.211 9.936 -16.532 1.00 38.97 108 SER A C 1
ATOM 813 O O . SER A 1 108 ? -2.066 10.710 -17.474 1.00 38.97 108 SER A O 1
ATOM 815 N N . SER A 1 109 ? -1.300 9.855 -15.562 1.00 41.47 109 SER A N 1
ATOM 816 C CA . SER A 1 109 ? -0.073 10.648 -15.523 1.00 41.47 109 SER A CA 1
ATOM 817 C C . SER A 1 109 ? 0.972 9.954 -14.656 1.00 41.47 109 SER A C 1
ATOM 819 O O . SER A 1 109 ? 1.147 10.275 -13.482 1.00 41.47 109 SER A O 1
ATOM 821 N N . ALA A 1 110 ? 1.726 9.030 -15.256 1.00 40.75 110 ALA A N 1
ATOM 822 C CA . ALA A 1 110 ? 3.052 8.658 -14.768 1.00 40.75 110 ALA A CA 1
ATOM 823 C C . ALA A 1 110 ? 4.002 9.860 -14.938 1.00 40.75 110 ALA A C 1
ATOM 825 O O . ALA A 1 110 ? 4.918 9.856 -15.758 1.00 40.75 110 ALA A O 1
ATOM 826 N N . ALA A 1 111 ? 3.738 10.941 -14.205 1.00 38.12 111 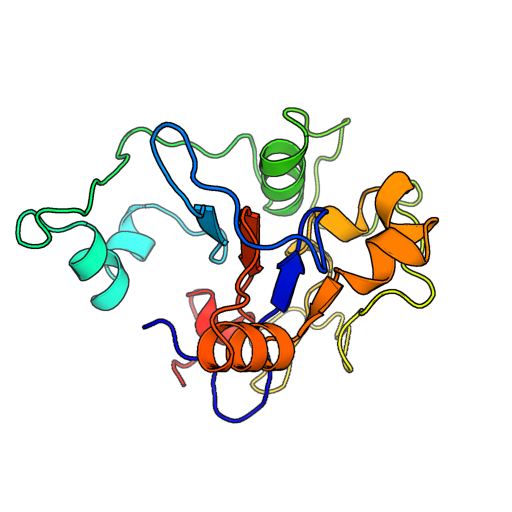ALA A N 1
ATOM 827 C CA . ALA A 1 111 ? 4.605 12.094 -14.163 1.00 38.12 111 ALA A CA 1
ATOM 828 C C . ALA A 1 111 ? 5.854 11.693 -13.374 1.00 38.12 111 ALA A C 1
ATOM 830 O O . ALA A 1 111 ? 5.842 11.553 -12.153 1.00 38.12 111 ALA A O 1
ATOM 831 N N . SER A 1 112 ? 6.950 11.511 -14.104 1.00 38.69 112 SER A N 1
ATOM 832 C CA . SER A 1 112 ? 8.324 11.532 -13.600 1.00 38.69 112 SER A CA 1
ATOM 833 C C . SER A 1 112 ? 8.679 12.941 -13.088 1.00 38.69 112 SER A C 1
ATOM 835 O O . SER A 1 112 ? 9.651 13.551 -13.528 1.00 38.69 112 SER A O 1
ATOM 837 N N . THR A 1 113 ? 7.866 13.522 -12.211 1.00 39.19 113 THR A N 1
ATOM 838 C CA . THR A 1 113 ? 8.139 14.838 -11.638 1.00 39.19 113 THR A CA 1
ATOM 839 C C . THR A 1 113 ? 8.638 14.656 -10.222 1.00 39.19 113 THR A C 1
ATOM 841 O O . THR A 1 113 ? 7.899 14.264 -9.321 1.00 39.19 113 THR A O 1
ATOM 844 N N . THR A 1 114 ? 9.918 14.948 -10.031 1.00 40.91 114 THR A N 1
ATOM 845 C CA . THR A 1 114 ? 10.506 15.199 -8.720 1.00 40.91 114 THR A CA 1
ATOM 846 C C . THR A 1 114 ? 9.786 16.404 -8.103 1.00 40.91 114 THR A C 1
ATOM 848 O O . THR A 1 114 ? 9.911 17.511 -8.617 1.00 40.91 114 THR A O 1
ATOM 851 N N . GLY A 1 115 ? 9.010 16.200 -7.033 1.00 48.00 115 GLY A N 1
ATOM 852 C CA . GLY A 1 115 ? 8.333 17.276 -6.291 1.00 48.00 115 GLY A CA 1
ATOM 853 C C . GLY A 1 115 ? 6.814 17.118 -6.158 1.00 48.00 115 GLY A C 1
ATOM 854 O O . GLY A 1 115 ? 6.178 16.357 -6.888 1.00 48.00 115 GLY A O 1
ATOM 855 N N . CYS A 1 116 ? 6.240 17.842 -5.193 1.00 49.06 116 CYS A N 1
ATOM 856 C CA . CYS A 1 116 ? 4.796 17.964 -4.998 1.00 49.06 116 CYS A CA 1
ATOM 857 C C . CYS A 1 116 ? 4.209 18.797 -6.146 1.00 49.06 116 CYS A C 1
ATOM 859 O O . CYS A 1 116 ? 4.388 20.011 -6.177 1.00 49.06 116 CYS A O 1
ATOM 861 N N . SER A 1 117 ? 3.522 18.161 -7.092 1.00 48.81 117 SER A N 1
ATOM 862 C CA . SER A 1 117 ? 2.609 18.868 -7.992 1.00 48.81 117 SER A CA 1
ATOM 863 C C . SER A 1 117 ? 1.190 18.548 -7.552 1.00 48.81 117 SER A C 1
ATOM 865 O O . SER A 1 117 ? 0.886 17.378 -7.324 1.00 48.81 117 SER A O 1
ATOM 867 N N . SER A 1 118 ? 0.306 19.545 -7.513 1.00 46.12 118 SER A N 1
ATOM 868 C CA . SER A 1 118 ? -1.146 19.346 -7.361 1.00 46.12 118 SER A CA 1
ATOM 869 C C . SER A 1 118 ? -1.759 18.491 -8.482 1.00 46.12 118 SER A C 1
ATOM 871 O O . SER A 1 118 ? -2.933 18.157 -8.431 1.00 46.12 118 SER A O 1
ATOM 873 N N . THR A 1 119 ? -0.958 18.129 -9.492 1.00 46.84 119 THR A N 1
ATOM 874 C CA . THR A 1 119 ? -1.295 17.224 -10.597 1.00 46.84 119 THR A CA 1
ATOM 875 C C . THR A 1 119 ? -0.493 15.912 -10.597 1.00 46.84 119 THR A C 1
ATOM 877 O O . THR A 1 119 ? -0.681 15.088 -11.491 1.00 46.84 119 THR A O 1
ATOM 880 N N . ALA A 1 120 ? 0.435 15.691 -9.651 1.00 50.72 120 ALA A N 1
ATOM 881 C CA . ALA A 1 120 ? 1.293 14.497 -9.622 1.00 50.72 120 ALA A CA 1
ATOM 882 C C . ALA A 1 120 ? 0.561 13.298 -8.999 1.00 50.72 120 ALA A C 1
ATOM 884 O O . ALA A 1 120 ? 0.831 12.870 -7.875 1.00 50.72 120 ALA A O 1
ATOM 885 N N . SER A 1 121 ? -0.363 12.751 -9.779 1.00 57.28 121 SER A N 1
ATOM 886 C CA . SER A 1 121 ? -1.332 11.721 -9.406 1.00 57.28 121 SER A CA 1
ATOM 887 C C . SER A 1 121 ? -0.799 10.281 -9.436 1.00 57.28 121 SER A C 1
ATOM 889 O O . SER A 1 121 ? -1.455 9.370 -8.939 1.00 57.28 121 SER A O 1
ATOM 891 N N . TYR A 1 122 ? 0.420 10.019 -9.929 1.00 61.22 122 TYR A N 1
ATOM 892 C CA . TYR A 1 122 ? 1.006 8.676 -9.855 1.00 61.22 122 TYR A CA 1
ATOM 893 C C . TYR A 1 122 ? 2.543 8.671 -9.869 1.00 61.22 122 TYR A C 1
ATOM 895 O O . TYR A 1 122 ? 3.162 9.000 -10.874 1.00 61.22 122 TYR A O 1
ATOM 903 N N . VAL A 1 123 ? 3.169 8.155 -8.798 1.00 66.00 123 VAL A N 1
ATOM 904 C CA . VAL A 1 123 ? 4.581 7.715 -8.828 1.00 66.00 123 VAL A CA 1
ATOM 905 C C . VAL A 1 123 ? 4.660 6.189 -8.849 1.00 66.00 123 VAL A C 1
ATOM 907 O O . VAL A 1 123 ? 4.119 5.527 -7.960 1.00 66.00 123 VAL A O 1
ATOM 910 N N . ARG A 1 124 ? 5.327 5.628 -9.867 1.00 69.38 124 ARG A N 1
ATOM 911 C CA . ARG A 1 124 ? 5.481 4.174 -10.071 1.00 69.38 124 ARG A CA 1
ATOM 912 C C . ARG A 1 124 ? 6.033 3.475 -8.830 1.00 69.38 124 ARG A C 1
ATOM 914 O O . ARG A 1 124 ? 5.490 2.457 -8.422 1.00 69.38 124 ARG A O 1
ATOM 921 N N . LYS A 1 125 ? 7.059 4.063 -8.211 1.00 70.50 125 LYS A N 1
ATOM 922 C CA . LYS A 1 125 ? 7.788 3.472 -7.084 1.00 70.50 125 LYS A CA 1
ATOM 923 C C . LYS A 1 125 ? 6.928 3.216 -5.838 1.00 70.50 125 LYS A C 1
ATOM 925 O O . LYS A 1 125 ? 7.302 2.378 -5.031 1.00 70.50 125 LYS A O 1
ATOM 930 N N . HIS A 1 126 ? 5.788 3.903 -5.680 1.00 75.06 126 HIS A N 1
ATOM 931 C CA . HIS A 1 126 ? 4.885 3.696 -4.534 1.00 75.06 126 HIS A CA 1
ATOM 932 C C . HIS A 1 126 ? 3.968 2.489 -4.726 1.00 75.06 126 HIS A C 1
ATOM 934 O O . HIS A 1 126 ? 3.408 2.008 -3.754 1.00 75.06 126 HIS A O 1
ATOM 940 N N . ASN A 1 127 ? 3.801 1.997 -5.957 1.00 78.38 127 ASN A N 1
ATOM 941 C CA . ASN A 1 127 ? 3.046 0.782 -6.225 1.00 78.38 127 ASN A CA 1
ATOM 942 C C . ASN A 1 127 ? 4.035 -0.382 -6.425 1.00 78.38 127 ASN A C 1
ATOM 944 O O . ASN A 1 127 ? 4.517 -0.581 -7.539 1.00 78.38 127 ASN A O 1
ATOM 948 N N . PRO A 1 128 ? 4.352 -1.180 -5.393 1.00 80.94 128 PRO A N 1
ATOM 949 C CA . PRO A 1 128 ? 5.292 -2.285 -5.546 1.00 80.94 128 PRO A CA 1
ATOM 950 C C . PRO A 1 128 ? 4.786 -3.364 -6.509 1.00 80.94 128 PRO A C 1
ATOM 952 O O . PRO A 1 128 ? 5.594 -4.054 -7.123 1.00 80.94 128 PRO A O 1
ATOM 955 N N . PHE A 1 129 ? 3.470 -3.498 -6.712 1.00 82.38 129 PHE A N 1
ATOM 956 C CA . PHE A 1 129 ? 2.900 -4.556 -7.549 1.00 82.38 129 PHE A CA 1
ATOM 957 C C . PHE A 1 129 ? 3.304 -4.445 -9.024 1.00 82.38 129 PHE A C 1
ATOM 959 O O . PHE A 1 129 ? 3.451 -5.468 -9.693 1.00 82.38 129 PHE A O 1
ATOM 966 N N . VAL A 1 130 ? 3.563 -3.230 -9.527 1.00 78.38 130 VAL A N 1
ATOM 967 C CA . VAL A 1 130 ? 4.062 -3.033 -10.903 1.00 78.38 130 VAL A CA 1
ATOM 968 C C . VAL A 1 130 ? 5.533 -3.418 -11.082 1.00 78.38 130 VAL A C 1
ATOM 970 O O . VAL A 1 130 ? 6.022 -3.438 -12.210 1.00 78.38 130 VAL A O 1
ATOM 973 N N . SER A 1 131 ? 6.252 -3.729 -10.002 1.00 79.75 131 SER A N 1
ATOM 974 C CA . SER A 1 131 ? 7.618 -4.261 -10.068 1.00 79.75 131 SER A CA 1
ATOM 975 C C . SER A 1 131 ? 7.655 -5.775 -10.301 1.00 79.75 131 SER A C 1
ATOM 977 O O . SER A 1 131 ? 8.716 -6.309 -10.606 1.00 79.75 131 SER A O 1
ATOM 979 N N . PHE A 1 132 ? 6.518 -6.479 -10.221 1.00 81.38 132 PHE A N 1
ATOM 980 C CA . PHE A 1 132 ? 6.465 -7.935 -10.375 1.00 81.38 132 PHE A CA 1
ATOM 981 C C . PHE A 1 132 ? 5.945 -8.345 -11.757 1.00 81.38 132 PHE A C 1
ATOM 983 O O . PHE A 1 132 ? 4.781 -8.120 -12.097 1.00 81.38 132 PHE A O 1
ATOM 990 N N . SER A 1 133 ? 6.781 -9.046 -12.530 1.00 81.31 133 SER A N 1
ATOM 991 C CA . SER A 1 133 ? 6.425 -9.584 -13.855 1.00 81.31 133 SER A CA 1
ATOM 992 C C . SER A 1 133 ? 5.204 -10.493 -13.820 1.00 81.31 133 SER A C 1
ATOM 994 O O . SER A 1 133 ? 4.366 -10.419 -14.714 1.00 81.31 133 SER A O 1
ATOM 996 N N . GLY A 1 134 ? 5.028 -11.287 -12.761 1.00 82.81 134 GLY A N 1
ATOM 997 C CA . GLY A 1 134 ? 3.836 -12.113 -12.575 1.00 82.81 134 GLY A CA 1
ATOM 998 C C . GLY A 1 134 ? 2.527 -11.312 -12.585 1.00 82.81 134 GLY A C 1
ATOM 999 O O . GLY A 1 134 ? 1.506 -11.836 -13.032 1.00 82.81 134 GLY A O 1
ATOM 1000 N N . ILE A 1 135 ? 2.548 -10.049 -12.150 1.00 82.06 135 ILE A N 1
ATOM 1001 C CA . ILE A 1 135 ? 1.383 -9.158 -12.179 1.00 82.06 135 ILE A CA 1
ATOM 1002 C C . ILE A 1 135 ? 1.232 -8.528 -13.563 1.00 82.06 135 ILE A C 1
ATOM 1004 O O . ILE A 1 135 ? 0.194 -8.692 -14.201 1.00 82.06 135 ILE A O 1
ATOM 1008 N N . THR A 1 136 ? 2.267 -7.847 -14.048 1.00 77.94 136 THR A N 1
ATOM 1009 C CA . THR A 1 136 ? 2.173 -7.008 -15.254 1.00 77.94 136 THR A CA 1
ATOM 1010 C C . THR A 1 136 ? 2.088 -7.799 -16.559 1.00 77.94 136 THR A C 1
ATOM 1012 O O . THR A 1 136 ? 1.465 -7.341 -17.511 1.00 77.94 136 THR A O 1
ATOM 1015 N N . SER A 1 137 ? 2.644 -9.013 -16.607 1.00 80.38 137 SER A N 1
ATOM 1016 C CA . SER A 1 137 ? 2.504 -9.918 -17.761 1.00 80.38 137 SER A CA 1
ATOM 1017 C C . SER A 1 137 ? 1.170 -10.674 -17.788 1.00 80.38 137 SER A C 1
ATOM 1019 O O . SER A 1 137 ? 0.880 -11.386 -18.746 1.00 80.38 137 SER A O 1
ATOM 1021 N N . SER A 1 138 ? 0.343 -10.543 -16.745 1.00 82.81 138 SER A N 1
ATOM 1022 C CA . SER A 1 138 ? -0.926 -11.253 -16.609 1.00 82.81 138 SER A CA 1
ATOM 1023 C C . SER A 1 138 ? -2.095 -10.276 -16.716 1.00 82.81 138 SER A C 1
ATOM 1025 O O . SER A 1 138 ? -2.418 -9.622 -15.725 1.00 82.81 138 SER A O 1
ATOM 1027 N N . PRO A 1 139 ? -2.810 -10.214 -17.858 1.00 81.81 139 PRO A N 1
ATOM 1028 C CA . PRO A 1 139 ? -3.955 -9.317 -18.021 1.00 81.81 139 PRO A CA 1
ATOM 1029 C C . PRO A 1 139 ? -5.019 -9.464 -16.925 1.00 81.81 139 PRO A C 1
ATOM 1031 O O . PRO A 1 139 ? -5.658 -8.488 -16.555 1.00 81.81 139 PRO A O 1
ATOM 1034 N N . ALA A 1 140 ? -5.198 -10.668 -16.372 1.00 81.94 140 ALA A N 1
ATOM 1035 C CA . ALA A 1 140 ? -6.125 -10.907 -15.269 1.00 81.94 140 ALA A CA 1
ATOM 1036 C C . ALA A 1 140 ? -5.691 -10.207 -13.969 1.00 81.94 140 ALA A C 1
ATOM 1038 O O . ALA A 1 140 ? -6.508 -9.550 -13.338 1.00 81.94 140 ALA A O 1
ATOM 1039 N N . ARG A 1 141 ? -4.408 -10.297 -13.593 1.00 80.88 141 ARG A N 1
ATOM 1040 C CA . ARG A 1 141 ? -3.878 -9.671 -12.365 1.00 80.88 141 ARG A CA 1
ATOM 1041 C C . ARG A 1 141 ? -3.674 -8.169 -12.525 1.00 80.88 141 ARG A C 1
ATOM 1043 O O . ARG A 1 141 ? -3.928 -7.395 -11.616 1.00 80.88 141 ARG A O 1
ATOM 1050 N N . CYS A 1 142 ? -3.282 -7.765 -13.719 1.00 77.69 142 CYS A N 1
ATOM 1051 C CA . CYS A 1 142 ? -3.121 -6.392 -14.161 1.00 77.69 142 CYS A CA 1
ATOM 1052 C C . CYS A 1 142 ? -4.403 -5.546 -13.999 1.00 77.69 142 CYS A C 1
ATOM 1054 O O . CYS A 1 142 ? -4.322 -4.387 -13.602 1.00 77.69 142 CYS A O 1
ATOM 1056 N N . LYS A 1 143 ? -5.588 -6.144 -14.210 1.00 79.00 143 LYS A N 1
ATOM 1057 C CA . LYS A 1 143 ? -6.907 -5.513 -13.984 1.00 79.00 143 LYS A CA 1
ATOM 1058 C C . LYS A 1 143 ? -7.220 -5.197 -12.519 1.00 79.00 143 LYS A C 1
ATOM 1060 O O . LYS A 1 143 ? -8.181 -4.488 -12.250 1.00 79.00 143 LYS A O 1
ATOM 1065 N N . HIS A 1 144 ? -6.455 -5.747 -11.581 1.00 79.12 144 HIS A N 1
ATOM 1066 C CA . HIS A 1 144 ? -6.612 -5.481 -10.152 1.00 79.12 144 HIS A CA 1
ATOM 1067 C C . HIS A 1 144 ? -5.810 -4.261 -9.685 1.00 79.12 144 HIS A C 1
ATOM 1069 O O . HIS A 1 144 ? -5.935 -3.850 -8.534 1.00 79.12 144 HIS A O 1
ATOM 1075 N N . LEU A 1 145 ? -4.991 -3.680 -10.565 1.00 78.69 145 LEU A N 1
ATOM 1076 C CA . LEU A 1 145 ? -4.412 -2.360 -10.361 1.00 78.69 145 LEU A CA 1
ATOM 1077 C C . LEU A 1 145 ? -5.435 -1.351 -10.878 1.00 78.69 145 LEU A C 1
ATOM 1079 O O . LEU A 1 145 ? -5.736 -1.361 -12.070 1.00 78.69 145 LEU A O 1
ATOM 1083 N N . VAL A 1 146 ? -5.996 -0.533 -9.995 1.00 76.00 146 VAL A N 1
ATOM 1084 C CA . VAL A 1 146 ? -7.083 0.398 -10.321 1.00 76.00 146 VAL A CA 1
ATOM 1085 C C . VAL A 1 146 ? -6.880 1.741 -9.617 1.00 76.00 146 VAL A C 1
ATOM 1087 O O . VAL A 1 146 ? -6.007 1.891 -8.755 1.00 76.00 146 VAL A O 1
ATOM 1090 N N . ASP A 1 147 ? -7.684 2.729 -9.994 1.00 73.56 147 ASP A N 1
ATOM 1091 C CA . ASP A 1 147 ? -7.828 3.964 -9.227 1.00 73.56 147 ASP A CA 1
ATOM 1092 C C . ASP A 1 147 ? -8.748 3.782 -8.009 1.00 73.56 147 ASP A C 1
ATOM 1094 O O . ASP A 1 147 ? -9.364 2.737 -7.782 1.00 73.56 147 ASP A O 1
ATOM 1098 N N . GLU A 1 148 ? -8.820 4.825 -7.195 1.00 73.00 148 GLU A N 1
ATOM 1099 C CA . GLU A 1 148 ? -9.702 4.917 -6.037 1.00 73.00 148 GLU A CA 1
ATOM 1100 C C . GLU A 1 148 ? -11.194 4.805 -6.343 1.00 73.00 148 GLU A C 1
ATOM 1102 O O . GLU A 1 148 ? -11.933 4.316 -5.491 1.00 73.00 148 GLU A O 1
ATOM 1107 N N . ALA A 1 149 ? -11.648 5.196 -7.539 1.00 73.88 149 ALA A N 1
ATOM 1108 C CA . ALA A 1 149 ? -13.070 5.179 -7.866 1.00 73.88 149 ALA A CA 1
ATOM 1109 C C . ALA A 1 149 ? -13.612 3.743 -7.853 1.00 73.88 149 ALA A C 1
ATOM 1111 O O . ALA A 1 149 ? -14.762 3.505 -7.479 1.00 73.88 149 ALA A O 1
ATOM 1112 N N . ALA A 1 150 ? -12.764 2.768 -8.190 1.00 76.12 150 ALA A N 1
ATOM 1113 C CA . ALA A 1 150 ? -13.081 1.356 -8.031 1.00 76.12 150 ALA A CA 1
ATOM 1114 C C . ALA A 1 150 ? -13.250 0.946 -6.556 1.00 76.12 150 ALA A C 1
ATOM 1116 O O . ALA A 1 150 ? -14.178 0.203 -6.243 1.00 76.12 150 ALA A O 1
ATOM 1117 N N . LEU A 1 151 ? -12.412 1.448 -5.637 1.00 77.00 151 LEU A N 1
ATOM 1118 C CA . LEU A 1 151 ? -12.590 1.187 -4.203 1.00 77.00 151 LEU A CA 1
ATOM 1119 C C . LEU A 1 151 ? -13.862 1.845 -3.667 1.00 77.00 151 LEU A C 1
ATOM 1121 O O . LEU A 1 151 ? -14.584 1.211 -2.901 1.00 77.00 151 LEU A O 1
ATOM 1125 N N . ASP A 1 152 ? -14.161 3.077 -4.071 1.00 77.00 152 ASP A N 1
ATOM 1126 C CA . ASP A 1 152 ? -15.392 3.759 -3.668 1.00 77.00 152 ASP A CA 1
ATOM 1127 C C . ASP A 1 152 ? -16.635 3.005 -4.153 1.00 77.00 152 ASP A C 1
ATOM 1129 O O . ASP A 1 152 ? -17.580 2.798 -3.383 1.00 77.00 152 ASP A O 1
ATOM 1133 N N . ALA A 1 153 ? -16.615 2.520 -5.398 1.00 80.88 153 ALA A N 1
ATOM 1134 C CA . ALA A 1 153 ? -17.666 1.664 -5.935 1.00 80.88 153 ALA A CA 1
ATOM 1135 C C . ALA A 1 153 ? -17.799 0.357 -5.135 1.00 80.88 153 ALA A C 1
ATOM 1137 O O . ALA A 1 153 ? -18.913 -0.040 -4.786 1.00 80.88 153 ALA A O 1
ATOM 1138 N N . ASP A 1 154 ? -16.678 -0.277 -4.780 1.00 81.06 154 ASP A N 1
ATOM 1139 C CA . ASP A 1 154 ? -16.671 -1.505 -3.986 1.00 81.06 154 ASP A CA 1
ATOM 1140 C C . ASP A 1 154 ? -17.172 -1.294 -2.551 1.00 81.06 154 ASP A C 1
ATOM 1142 O O . ASP A 1 154 ? -17.865 -2.149 -1.992 1.00 81.06 154 ASP A O 1
ATOM 1146 N N . ILE A 1 155 ? -16.859 -0.154 -1.935 1.00 81.88 155 ILE A N 1
ATOM 1147 C CA . ILE A 1 155 ? -17.389 0.228 -0.623 1.00 81.88 155 ILE A CA 1
ATOM 1148 C C . ILE A 1 155 ? -18.901 0.434 -0.718 1.00 81.88 155 ILE A C 1
ATOM 1150 O O . ILE A 1 155 ? -19.642 -0.137 0.085 1.00 81.88 155 ILE A O 1
ATOM 1154 N N . ALA A 1 156 ? -19.366 1.202 -1.707 1.00 84.00 156 ALA A N 1
ATOM 1155 C CA . ALA A 1 156 ? -20.786 1.486 -1.909 1.00 84.00 156 ALA A CA 1
ATOM 1156 C C . ALA A 1 156 ? -21.605 0.214 -2.189 1.00 84.00 156 ALA A C 1
ATOM 1158 O O . ALA A 1 156 ? -22.744 0.099 -1.736 1.00 84.00 156 ALA A O 1
ATOM 1159 N N . ALA A 1 157 ? -21.018 -0.758 -2.889 1.00 83.19 157 ALA A N 1
ATOM 1160 C CA . ALA A 1 157 ? -21.640 -2.042 -3.197 1.00 83.19 157 ALA A CA 1
ATOM 1161 C C . ALA A 1 157 ? -21.455 -3.113 -2.100 1.00 83.19 157 ALA A C 1
ATOM 1163 O O . ALA A 1 157 ? -22.021 -4.203 -2.206 1.00 83.19 157 ALA A O 1
ATOM 1164 N N . GLY A 1 158 ? -20.667 -2.847 -1.050 1.00 81.56 158 GLY A N 1
ATOM 1165 C CA . GLY A 1 158 ? -20.318 -3.846 -0.031 1.00 81.56 158 GLY A CA 1
ATOM 1166 C C . GLY A 1 158 ? -19.437 -4.992 -0.557 1.00 81.56 158 GLY A C 1
ATOM 1167 O O . GLY A 1 158 ? -19.365 -6.059 0.061 1.00 81.56 158 GLY A O 1
ATOM 1168 N N . SER A 1 159 ? -18.764 -4.780 -1.690 1.00 81.62 159 SER A N 1
ATOM 1169 C CA . SER A 1 159 ? -17.951 -5.753 -2.426 1.00 81.62 159 SER A CA 1
ATOM 1170 C C . SER A 1 159 ? -16.445 -5.591 -2.229 1.00 81.62 159 SER A C 1
ATOM 1172 O O . SER A 1 159 ? -15.688 -6.273 -2.914 1.00 81.62 159 SER A O 1
ATOM 1174 N N . VAL A 1 160 ? -15.998 -4.766 -1.268 1.00 79.75 160 VAL A N 1
ATOM 1175 C CA . VAL A 1 160 ? -14.566 -4.619 -0.937 1.00 79.75 160 VAL A CA 1
ATOM 1176 C C . VAL A 1 160 ? -13.899 -5.998 -0.822 1.00 79.75 160 VAL A C 1
ATOM 1178 O O . VAL A 1 160 ? -14.416 -6.851 -0.084 1.00 79.75 160 VAL A O 1
ATOM 1181 N N . PRO A 1 161 ? -12.767 -6.234 -1.510 1.00 78.62 161 PRO A N 1
ATOM 1182 C CA . PRO A 1 161 ? -12.073 -7.515 -1.462 1.00 78.62 161 PRO A CA 1
ATOM 1183 C C . PRO A 1 161 ? -11.598 -7.912 -0.061 1.00 78.62 161 PRO A C 1
ATOM 1185 O O . PRO A 1 161 ? -11.477 -7.091 0.849 1.00 78.62 161 PRO A O 1
ATOM 1188 N N . GLN A 1 162 ? -11.281 -9.199 0.101 1.00 82.12 162 GLN A N 1
ATOM 1189 C CA . GLN A 1 162 ? -10.757 -9.736 1.360 1.00 82.12 162 GLN A CA 1
ATOM 1190 C C . GLN A 1 162 ? -9.397 -9.122 1.731 1.00 82.12 162 GLN A C 1
ATOM 1192 O O . GLN A 1 162 ? -9.101 -8.958 2.913 1.00 82.12 162 GLN A O 1
ATOM 1197 N N . VAL A 1 163 ? -8.577 -8.767 0.737 1.00 83.25 163 VAL A N 1
ATOM 1198 C CA . VAL A 1 163 ? -7.314 -8.048 0.933 1.00 83.25 163 VAL A CA 1
ATOM 1199 C C . VAL A 1 163 ? -7.214 -6.915 -0.084 1.00 83.25 163 VAL A C 1
ATOM 1201 O O . VAL A 1 163 ? -7.302 -7.154 -1.289 1.00 83.25 163 VAL A O 1
ATOM 1204 N N . ALA A 1 164 ? -7.010 -5.692 0.399 1.00 83.88 164 ALA A N 1
ATOM 1205 C CA . ALA A 1 164 ? -6.813 -4.511 -0.434 1.00 83.88 164 ALA A CA 1
ATOM 1206 C C . ALA A 1 164 ? -5.612 -3.697 0.055 1.00 83.88 164 ALA A C 1
ATOM 1208 O O . ALA A 1 164 ? -5.433 -3.501 1.258 1.00 83.88 164 ALA A O 1
ATOM 1209 N N . PHE A 1 165 ? -4.810 -3.205 -0.885 1.00 85.88 165 PHE A N 1
ATOM 1210 C CA . PHE A 1 165 ? -3.723 -2.272 -0.621 1.00 85.88 165 PHE A CA 1
ATOM 1211 C C . PHE A 1 165 ? -4.105 -0.906 -1.177 1.00 85.88 165 PHE A C 1
ATOM 1213 O O . PHE A 1 165 ? -4.516 -0.797 -2.329 1.00 85.88 165 PHE A O 1
ATOM 1220 N N . TYR A 1 166 ? -3.968 0.135 -0.368 1.00 81.75 166 TYR A N 1
ATOM 1221 C CA . TYR A 1 166 ? -4.265 1.508 -0.749 1.00 81.75 166 TYR A CA 1
ATOM 1222 C C . TYR A 1 166 ? -3.002 2.352 -0.634 1.00 81.75 166 TYR A C 1
ATOM 1224 O O . TYR A 1 166 ? -2.428 2.481 0.449 1.00 81.75 166 TYR A O 1
ATOM 1232 N N . TYR A 1 167 ? -2.592 2.933 -1.755 1.00 78.44 167 TYR A N 1
ATOM 1233 C CA . TYR A 1 167 ? -1.454 3.831 -1.875 1.00 78.44 167 TYR A CA 1
ATOM 1234 C C . TYR A 1 167 ? -1.991 5.207 -2.284 1.00 78.44 167 TYR A C 1
ATOM 1236 O O . TYR A 1 167 ? -2.381 5.382 -3.443 1.00 78.44 167 TYR A O 1
ATOM 1244 N N . PRO A 1 168 ? -2.042 6.187 -1.367 1.00 71.62 168 PRO A N 1
ATOM 1245 C CA . PRO A 1 168 ? -2.481 7.528 -1.704 1.00 71.62 168 PRO A CA 1
ATOM 1246 C C . PRO A 1 168 ? -1.560 8.164 -2.753 1.00 71.62 168 PRO A C 1
ATOM 1248 O O . PRO A 1 168 ? -0.423 7.731 -2.980 1.00 71.62 168 PRO A O 1
ATOM 1251 N N . ASN A 1 169 ? -2.044 9.231 -3.382 1.00 66.31 169 ASN A N 1
ATOM 1252 C CA . ASN A 1 169 ? -1.179 10.109 -4.164 1.00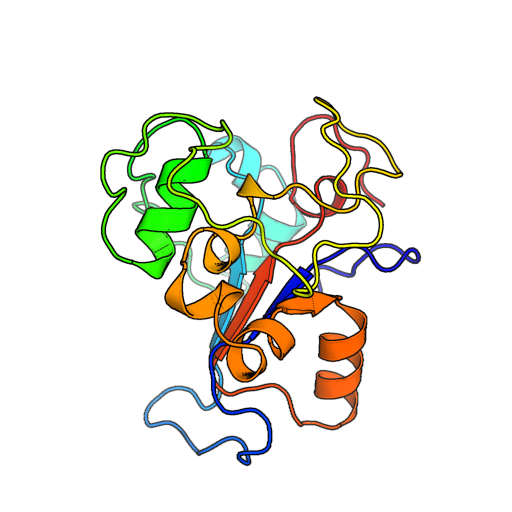 66.31 169 ASN A CA 1
ATOM 1253 C C . ASN A 1 169 ? -0.143 10.813 -3.261 1.00 66.31 169 ASN A C 1
ATOM 1255 O O . ASN A 1 169 ? -0.146 10.681 -2.037 1.00 66.31 169 ASN A O 1
ATOM 1259 N N . GLN A 1 170 ? 0.771 11.573 -3.867 1.00 64.44 170 GLN A N 1
ATOM 1260 C CA . GLN A 1 170 ? 1.830 12.255 -3.112 1.00 64.44 170 GLN A CA 1
ATOM 1261 C C . GLN A 1 170 ? 1.304 13.317 -2.133 1.00 64.44 170 GLN A C 1
ATOM 1263 O O . GLN A 1 170 ? 1.957 13.565 -1.120 1.00 64.44 170 GLN A O 1
ATOM 1268 N N . THR A 1 171 ? 0.147 13.915 -2.419 1.00 62.69 171 THR A N 1
ATOM 1269 C CA . THR A 1 171 ? -0.511 14.923 -1.580 1.00 62.69 171 THR A CA 1
ATOM 1270 C C . THR A 1 171 ? -1.100 14.280 -0.324 1.00 62.69 171 THR A C 1
ATOM 1272 O O . THR A 1 171 ? -0.779 14.677 0.795 1.00 62.69 171 THR A O 1
ATOM 1275 N N . ASP A 1 172 ? -1.858 13.201 -0.505 1.00 60.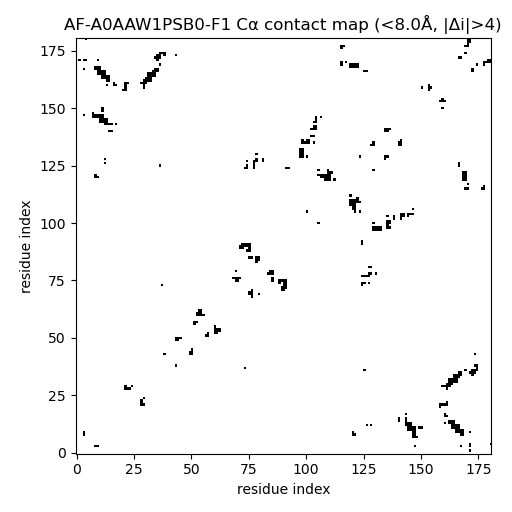91 172 ASP A N 1
ATOM 1276 C CA . ASP A 1 172 ? -2.554 12.474 0.561 1.00 60.91 172 ASP A CA 1
ATOM 1277 C C . ASP A 1 172 ? -1.632 11.518 1.331 1.00 60.91 172 ASP A C 1
ATOM 1279 O O . ASP A 1 172 ? -1.956 11.053 2.424 1.00 60.91 172 ASP A O 1
ATOM 1283 N N . GLY A 1 173 ? -0.456 11.222 0.773 1.00 57.31 173 GLY A N 1
ATOM 1284 C CA . GLY A 1 173 ? 0.557 10.343 1.352 1.00 57.31 173 GLY A CA 1
ATOM 1285 C C . GLY A 1 173 ? 1.348 10.951 2.510 1.00 57.31 173 GLY A C 1
ATOM 1286 O O . GLY A 1 173 ? 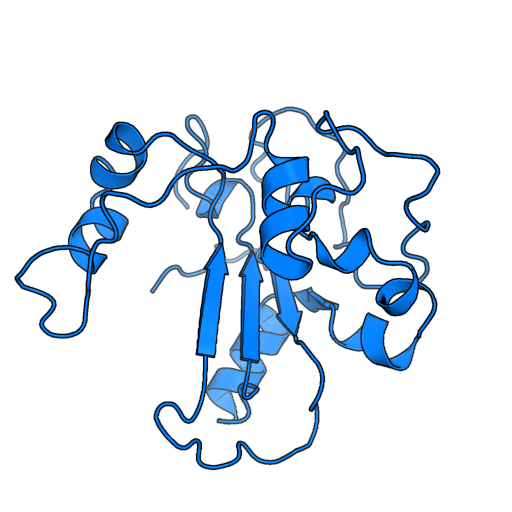2.264 10.296 2.995 1.00 57.31 173 GLY A O 1
ATOM 1287 N N . CYS A 1 174 ? 1.024 12.171 2.956 1.00 59.62 174 CYS A N 1
ATOM 1288 C CA . CYS A 1 174 ? 1.729 12.897 4.022 1.00 59.62 174 CYS A CA 1
ATOM 1289 C C . CYS A 1 174 ? 3.208 13.208 3.706 1.00 59.62 174 CYS A C 1
ATOM 1291 O O . CYS A 1 174 ? 4.038 13.295 4.616 1.00 59.62 174 CYS A O 1
ATOM 1293 N N . LYS A 1 175 ? 3.565 13.398 2.429 1.00 64.56 175 LYS A N 1
ATOM 1294 C CA . LYS A 1 175 ? 4.913 13.842 2.055 1.00 64.56 175 LYS A CA 1
ATOM 1295 C C . LYS A 1 175 ? 5.144 15.275 2.549 1.00 64.56 175 LYS A C 1
ATOM 1297 O O . LYS A 1 175 ? 4.383 16.183 2.216 1.00 64.56 175 LYS A O 1
ATOM 1302 N N . ALA A 1 176 ? 6.212 15.488 3.320 1.00 55.66 176 ALA A N 1
ATOM 1303 C CA . ALA A 1 176 ? 6.587 16.820 3.789 1.00 55.66 176 ALA A CA 1
ATOM 1304 C C . ALA A 1 176 ? 6.735 17.796 2.604 1.00 55.66 176 ALA A C 1
ATOM 1306 O O . ALA A 1 176 ? 7.454 17.512 1.644 1.00 55.66 176 ALA A O 1
ATOM 1307 N N . GLY A 1 177 ? 6.043 18.938 2.678 1.00 53.97 177 GLY A N 1
ATOM 1308 C CA . GLY A 1 177 ? 6.046 19.973 1.638 1.00 53.97 177 GLY A CA 1
ATOM 1309 C C . GLY A 1 177 ? 4.904 19.900 0.616 1.00 53.97 177 GLY A C 1
ATOM 1310 O O . GLY A 1 177 ? 4.812 20.800 -0.217 1.00 53.97 177 GLY A O 1
ATOM 1311 N N . CYS A 1 178 ? 4.021 18.896 0.674 1.00 51.34 178 CYS A N 1
ATOM 1312 C CA . CYS A 1 178 ? 2.801 18.879 -0.139 1.00 51.34 178 CYS A CA 1
ATOM 1313 C C . CYS A 1 178 ? 1.647 19.576 0.620 1.00 51.34 178 CYS A C 1
ATOM 1315 O O . CYS A 1 178 ? 1.455 19.292 1.805 1.00 51.34 178 CYS A O 1
ATOM 1317 N N . PRO A 1 179 ? 0.895 20.505 -0.004 1.00 45.94 179 PRO A N 1
ATOM 1318 C CA . PRO A 1 179 ? -0.252 21.143 0.642 1.00 45.94 179 PRO A CA 1
ATOM 1319 C C . PRO A 1 179 ? -1.356 20.110 0.890 1.00 45.94 179 PRO A C 1
ATOM 1321 O O . PRO A 1 179 ? -1.687 19.361 -0.018 1.00 45.94 179 PRO A O 1
ATOM 1324 N N . ALA A 1 180 ? -1.924 20.066 2.096 1.00 46.06 180 ALA A N 1
ATOM 1325 C CA . ALA A 1 180 ? -3.089 19.224 2.369 1.00 46.06 180 ALA A CA 1
ATOM 1326 C C . ALA A 1 180 ? -4.281 19.682 1.508 1.00 46.06 180 ALA A C 1
ATOM 1328 O O . ALA A 1 180 ? -4.535 20.888 1.425 1.00 46.06 180 ALA A O 1
ATOM 1329 N N . SER A 1 181 ? -4.973 18.736 0.870 1.00 43.78 181 SER A N 1
ATOM 1330 C CA . SER A 1 181 ? -6.231 18.964 0.145 1.00 43.78 181 SER A CA 1
ATOM 1331 C C . SER A 1 181 ? -7.425 19.094 1.083 1.00 43.78 181 SER A C 1
ATOM 1333 O O . SER A 1 181 ? -7.478 18.307 2.059 1.00 43.78 181 SER A O 1
#

Organism: NCBI:txid41462

Mean predicted aligned error: 9.76 Å

InterPro domains:
  IPR007312 Phosphoesterase [PTHR31956] (60-171)

Radius of gyration: 16.49 Å; Cα contacts (8 Å, |Δi|>4): 271; chains: 1; bounding box: 41×38×44 Å

Solvent-accessible surface area (backbone atoms only — not comparable to full-atom values): 10925 Å² total; per-residue (Å²): 123,97,66,68,59,101,78,68,36,25,34,31,41,50,56,92,57,91,88,59,73,67,55,86,43,98,87,52,50,56,46,76,49,77,50,62,52,92,70,57,71,68,63,49,56,67,35,69,68,59,31,56,52,41,34,88,87,30,88,87,40,75,68,70,90,86,71,76,79,83,61,76,47,62,30,26,36,44,32,25,73,77,70,75,46,46,87,85,49,69,51,73,69,88,56,87,86,35,46,76,42,73,89,30,62,57,61,101,40,67,49,90,59,92,70,80,46,104,76,46,44,23,60,70,60,75,46,40,64,57,54,35,51,80,31,42,77,27,72,77,53,19,66,30,34,42,44,36,66,59,54,54,50,21,56,77,69,70,59,55,60,45,40,35,39,35,33,50,19,55,50,77,14,71,38,90,90,35,71,80,123

Sequence (181 aa):
MLRADANGHAKVVFVPGQGDKARTGRSFDRIVVVILENTNYADALAHPYLKSLTTLQNPTGRLLSNYHAVTHPSQPNYIAQIAGDTFGVGDDGNHADYPTPGACFLGSSAASTTGCSSTASYVRKHNPFVSFSGITSSPARCKHLVDEAALDADIAAGSVPQVAFYYPNQTDGCKAGCPAS

Secondary structure (DSSP, 8-state):
--PPPTT---EEEE-S-TTSPPPPPSS-S-EEEE------HHHHHHSHHHHHHHSTT-TT----TT---SSSSHHHHHHHHHHSS-TT--SSSPPTTSPP-TTS---S-----SS--TT----GGG-GGGG-HHHHT-HHHHTTEEEHHHHHHHHHTT---SEEEEE--TTTTT-TTPPP-

pLDDT: mean 71.23, std 16.2, range [34.97, 93.0]

Foldseek 3Di:
DLDADPPQFKKKFDDDDVPPAQDDDPVASADEAEAFPDDDPVLQCVDPVSVVQDDPVNVPHHDPPPDDAPADDDLLRLLCVVPVGSVPDDDLDDDPLQDPLPPACQDPDCPPDDDADPPQRGPPSQHNQSRDCVQSVDPVNSPSTDICVVVVVCVVVVNHYRYMYMYGGNQSSSPPPRDHD